Protein AF-A0A7Y1YSU7-F1 (afdb_monomer)

Structure (mmCIF, N/CA/C/O backbone):
data_AF-A0A7Y1YSU7-F1
#
_entry.id   AF-A0A7Y1YSU7-F1
#
loop_
_atom_site.group_PDB
_atom_site.id
_atom_site.type_symbol
_atom_site.label_atom_id
_atom_site.label_alt_id
_atom_site.label_comp_id
_atom_site.label_asym_id
_atom_site.label_entity_id
_atom_site.label_seq_id
_atom_site.pdbx_PDB_ins_code
_atom_site.Cartn_x
_atom_site.Cartn_y
_atom_site.Cartn_z
_atom_site.occupancy
_atom_site.B_iso_or_equiv
_atom_site.auth_seq_id
_atom_site.auth_comp_id
_atom_site.auth_asym_id
_atom_site.auth_atom_id
_atom_site.pdbx_PDB_model_num
ATOM 1 N N . ASP A 1 1 ? -4.233 -19.230 -35.898 1.00 65.38 1 ASP A N 1
ATOM 2 C CA . ASP A 1 1 ? -4.799 -18.037 -35.245 1.00 65.38 1 ASP A CA 1
ATOM 3 C C . ASP A 1 1 ? -4.935 -18.243 -33.751 1.00 65.38 1 ASP A C 1
ATOM 5 O O . ASP A 1 1 ? -5.594 -19.185 -33.327 1.00 65.38 1 ASP A O 1
ATOM 9 N N . TYR A 1 2 ? -4.262 -17.406 -32.962 1.00 84.81 2 TYR A N 1
ATOM 10 C CA . TYR A 1 2 ? -4.416 -17.378 -31.508 1.00 84.81 2 TYR A CA 1
ATOM 11 C C . TYR A 1 2 ? -5.457 -16.317 -31.145 1.00 84.81 2 TYR A C 1
ATOM 13 O O . TYR A 1 2 ? -5.236 -15.131 -31.381 1.00 84.81 2 TYR A O 1
ATOM 21 N N . ASP A 1 3 ? -6.584 -16.740 -30.573 1.00 93.81 3 ASP A N 1
ATOM 22 C CA . ASP A 1 3 ? -7.629 -15.838 -30.081 1.00 93.81 3 ASP A CA 1
ATOM 23 C C . ASP A 1 3 ? -7.413 -15.552 -28.588 1.00 93.81 3 ASP A C 1
ATOM 25 O O . ASP A 1 3 ? -7.844 -16.308 -27.712 1.00 93.81 3 ASP A O 1
ATOM 29 N N . MET A 1 4 ? -6.717 -14.450 -28.297 1.00 94.50 4 MET A N 1
ATOM 30 C CA . MET A 1 4 ? -6.489 -14.011 -26.918 1.00 94.50 4 MET A CA 1
ATOM 31 C C . MET A 1 4 ? -7.794 -13.661 -26.195 1.00 94.50 4 MET A C 1
ATOM 33 O O . MET A 1 4 ? -7.879 -13.870 -24.987 1.00 94.50 4 MET A O 1
ATOM 37 N N . ALA A 1 5 ? -8.822 -13.173 -26.897 1.00 96.25 5 ALA A N 1
ATOM 38 C CA . ALA A 1 5 ? -10.082 -12.793 -26.265 1.00 96.25 5 ALA A CA 1
ATOM 39 C C . ALA A 1 5 ? -10.792 -14.022 -25.688 1.00 96.25 5 ALA A C 1
ATOM 41 O O . ALA A 1 5 ? -11.236 -13.993 -24.539 1.00 96.25 5 ALA A O 1
ATOM 42 N N . ARG A 1 6 ? -10.817 -15.131 -26.437 1.00 96.25 6 ARG A N 1
ATOM 43 C CA . ARG A 1 6 ? -11.362 -16.408 -25.955 1.00 96.25 6 ARG A CA 1
ATOM 44 C C . ARG A 1 6 ? -10.619 -16.927 -24.719 1.00 96.25 6 ARG A C 1
ATOM 46 O O . ARG A 1 6 ? -11.268 -17.382 -23.779 1.00 96.25 6 ARG A O 1
ATOM 53 N N . VAL A 1 7 ? -9.285 -16.851 -24.699 1.00 95.56 7 VAL A N 1
ATOM 54 C CA . VAL A 1 7 ? -8.475 -17.300 -23.549 1.00 95.56 7 VAL A CA 1
ATOM 55 C C . VAL A 1 7 ? -8.738 -16.434 -22.316 1.00 95.56 7 VAL A C 1
ATOM 57 O O . VAL A 1 7 ? -9.008 -16.971 -21.244 1.00 95.56 7 VAL A O 1
ATOM 60 N N . MET A 1 8 ? -8.722 -15.106 -22.464 1.00 96.25 8 MET A N 1
ATOM 61 C CA . MET A 1 8 ? -9.000 -14.185 -21.357 1.00 96.25 8 MET A CA 1
ATOM 62 C C . MET A 1 8 ? -10.423 -14.364 -20.819 1.00 96.25 8 MET A C 1
ATOM 64 O O . MET A 1 8 ? -10.615 -14.375 -19.606 1.00 96.25 8 MET A O 1
ATOM 68 N N . HIS A 1 9 ? -11.409 -14.564 -21.702 1.00 96.69 9 HIS A N 1
ATOM 69 C CA . HIS A 1 9 ? -12.782 -14.856 -21.297 1.00 96.69 9 HIS A CA 1
ATOM 70 C C . HIS A 1 9 ? -12.849 -16.132 -20.456 1.00 96.69 9 HIS A C 1
ATOM 72 O O . HIS A 1 9 ? -13.378 -16.095 -19.352 1.00 96.69 9 HIS A O 1
ATOM 78 N N . TYR A 1 10 ? -12.241 -17.227 -20.925 1.00 96.25 10 TYR A N 1
ATOM 79 C CA . TYR A 1 10 ? -12.201 -18.483 -20.177 1.00 96.25 10 TYR A CA 1
ATOM 80 C C . TYR A 1 10 ? -11.580 -18.307 -18.785 1.00 96.25 10 TYR A C 1
ATOM 82 O O . TYR A 1 10 ? -12.193 -18.714 -17.799 1.00 96.25 10 TYR A O 1
ATOM 90 N N . ILE A 1 11 ? -10.414 -17.652 -18.693 1.00 95.44 11 ILE A N 1
ATOM 91 C CA . ILE A 1 11 ? -9.726 -17.397 -17.417 1.00 95.44 11 ILE A CA 1
ATOM 92 C C . ILE A 1 11 ? -10.636 -16.612 -16.465 1.00 95.44 11 ILE A C 1
ATOM 94 O O . ILE A 1 11 ? -10.832 -17.039 -15.333 1.00 95.44 11 ILE A O 1
ATOM 98 N N . PHE A 1 12 ? -11.239 -15.514 -16.924 1.00 95.69 12 PHE A N 1
ATOM 99 C CA . PHE A 1 12 ? -12.063 -14.651 -16.072 1.00 95.69 12 PHE A CA 1
ATOM 100 C C . PHE A 1 12 ? -13.458 -15.201 -15.761 1.00 95.69 12 PHE A C 1
ATOM 102 O O . PHE A 1 12 ? -14.098 -14.712 -14.842 1.00 95.69 12 PHE A O 1
ATOM 109 N N . THR A 1 13 ? -13.958 -16.194 -16.497 1.00 96.81 13 THR A N 1
ATOM 110 C CA . THR A 1 13 ? -15.230 -16.867 -16.162 1.00 96.81 13 THR A CA 1
ATOM 111 C C . THR A 1 13 ? -15.046 -18.137 -15.342 1.00 96.81 13 THR A C 1
ATOM 113 O O . THR A 1 13 ? -16.020 -18.707 -14.853 1.00 96.81 13 THR A O 1
ATOM 116 N N . SER A 1 14 ? -13.810 -18.613 -15.214 1.00 96.75 14 SER A N 1
ATOM 117 C CA . SER A 1 14 ? -13.526 -19.868 -14.542 1.00 96.75 14 SER A CA 1
ATOM 118 C C . SER A 1 14 ? -13.620 -19.722 -13.018 1.00 96.75 14 SER A C 1
ATOM 120 O O . SER A 1 14 ? -13.012 -18.801 -12.469 1.00 96.75 14 SER A O 1
ATOM 122 N N . PRO A 1 15 ? -14.284 -20.653 -12.303 1.00 95.56 15 PRO A N 1
ATOM 123 C CA . PRO A 1 15 ? -14.317 -20.649 -10.842 1.00 95.56 15 PRO A CA 1
ATOM 124 C C . PRO A 1 15 ? -12.923 -20.646 -10.206 1.00 95.56 15 PRO A C 1
ATOM 126 O O . PRO A 1 15 ? -12.706 -19.884 -9.270 1.00 95.56 15 PRO A O 1
ATOM 129 N N . PHE A 1 16 ? -11.961 -21.398 -10.773 1.00 94.06 16 PHE A N 1
ATOM 130 C CA . PHE A 1 16 ? -10.612 -21.512 -10.191 1.00 94.06 16 PHE A CA 1
ATOM 131 C C . PHE A 1 16 ? -9.914 -20.148 -10.060 1.00 94.06 16 PHE A C 1
ATOM 133 O O . PHE A 1 16 ? -9.127 -19.924 -9.141 1.00 94.06 16 PHE A O 1
ATOM 140 N N . PHE A 1 17 ? -10.194 -19.215 -10.980 1.00 92.88 17 PHE A N 1
ATOM 141 C CA . PHE A 1 17 ? -9.581 -17.886 -10.977 1.00 92.88 17 PHE A CA 1
ATOM 142 C C . PHE A 1 17 ? -9.961 -17.086 -9.722 1.00 92.88 17 PHE A C 1
ATOM 144 O O . PHE A 1 17 ? -9.189 -16.247 -9.264 1.00 92.88 17 PHE A O 1
ATOM 151 N N . TYR A 1 18 ? -11.126 -17.384 -9.142 1.00 91.94 18 TYR A N 1
ATOM 152 C CA . TYR A 1 18 ? -11.649 -16.746 -7.940 1.00 91.94 18 TYR A CA 1
ATOM 153 C C . TYR A 1 18 ? -11.511 -17.617 -6.686 1.00 91.94 18 TYR A C 1
ATOM 155 O O . TYR A 1 18 ? -12.073 -17.259 -5.651 1.00 91.94 18 TYR A O 1
ATOM 163 N N . ASP A 1 19 ? -10.759 -18.716 -6.725 1.00 93.25 19 ASP A N 1
ATOM 164 C CA . ASP A 1 19 ? -10.475 -19.483 -5.514 1.00 93.25 19 ASP A CA 1
ATOM 165 C C . ASP A 1 19 ? -9.696 -18.629 -4.505 1.00 93.25 19 ASP A C 1
ATOM 167 O O . ASP A 1 19 ? -8.856 -17.800 -4.865 1.00 93.25 19 ASP A O 1
ATOM 171 N N . GLN A 1 20 ? -9.965 -18.835 -3.214 1.00 89.25 20 GLN A N 1
ATOM 172 C CA . GLN A 1 20 ? -9.388 -18.023 -2.138 1.00 89.25 20 GLN A CA 1
ATOM 173 C C . GLN A 1 20 ? -7.848 -18.045 -2.132 1.00 89.25 20 GLN A C 1
ATOM 175 O O . GLN A 1 20 ? -7.229 -17.056 -1.755 1.00 89.25 20 GLN A O 1
ATOM 180 N N . GLU A 1 21 ? -7.228 -19.137 -2.583 1.00 90.06 21 GLU A N 1
ATOM 181 C CA . GLU A 1 21 ? -5.768 -19.281 -2.709 1.00 90.06 21 GLU A CA 1
ATOM 182 C C . GLU A 1 21 ? -5.138 -18.413 -3.817 1.00 90.06 21 GLU A C 1
ATOM 184 O O . GLU A 1 21 ? -3.944 -18.101 -3.762 1.00 90.06 21 GLU A O 1
ATOM 189 N N . ASN A 1 22 ? -5.941 -17.997 -4.801 1.00 90.25 22 ASN A N 1
ATOM 190 C CA . ASN A 1 22 ? -5.519 -17.187 -5.946 1.00 90.25 22 ASN A CA 1
ATOM 191 C C . ASN A 1 22 ? -5.811 -15.691 -5.750 1.00 90.25 22 ASN A C 1
ATOM 193 O O . ASN A 1 22 ? -5.294 -14.854 -6.492 1.00 90.25 22 ASN A O 1
ATOM 197 N N . GLN A 1 23 ? -6.606 -15.337 -4.738 1.00 88.62 23 GLN A N 1
ATOM 198 C CA . GLN A 1 23 ? -6.914 -13.954 -4.381 1.00 88.62 23 GLN A CA 1
ATOM 199 C C . GLN A 1 23 ? -5.942 -13.421 -3.325 1.00 88.62 23 GLN A C 1
ATOM 201 O O . GLN A 1 23 ? -5.528 -14.153 -2.430 1.00 88.62 23 GLN A O 1
ATOM 206 N N . ALA A 1 24 ? -5.613 -12.126 -3.393 1.00 89.19 24 ALA A N 1
ATOM 207 C CA . ALA A 1 24 ? -4.802 -11.438 -2.384 1.00 89.19 24 ALA A CA 1
ATOM 208 C C . ALA A 1 24 ? -3.451 -12.123 -2.070 1.00 89.19 24 ALA A C 1
ATOM 210 O O . ALA A 1 24 ? -2.933 -12.015 -0.960 1.00 89.19 24 ALA A O 1
ATOM 211 N N . ASN A 1 25 ? -2.881 -12.855 -3.031 1.00 90.69 25 ASN A N 1
ATOM 212 C CA . ASN A 1 25 ? -1.675 -13.666 -2.841 1.00 90.69 25 ASN A CA 1
ATOM 213 C C . ASN A 1 25 ? -0.419 -13.009 -3.449 1.00 90.69 25 ASN A C 1
ATOM 215 O O . ASN A 1 25 ? 0.675 -13.579 -3.444 1.00 90.69 25 ASN A O 1
ATOM 219 N N . LYS A 1 26 ? -0.536 -11.783 -3.975 1.00 93.25 26 LYS A N 1
ATOM 220 C CA . LYS A 1 26 ? 0.598 -11.039 -4.523 1.00 93.25 26 LYS A CA 1
ATOM 221 C C . LYS A 1 26 ? 1.124 -10.039 -3.498 1.00 93.25 26 LYS A C 1
ATOM 223 O O . LYS A 1 26 ? 0.394 -9.199 -2.990 1.00 93.25 26 LYS A O 1
ATOM 228 N N . ILE A 1 27 ? 2.433 -10.067 -3.250 1.00 95.31 27 ILE A N 1
ATOM 229 C CA . ILE A 1 27 ? 3.101 -9.007 -2.484 1.00 95.31 27 ILE A CA 1
ATOM 230 C C . ILE A 1 27 ? 3.223 -7.770 -3.379 1.00 95.31 27 ILE A C 1
ATOM 232 O O . ILE A 1 27 ? 3.831 -7.833 -4.453 1.00 95.31 27 ILE A O 1
ATOM 236 N N . LYS A 1 28 ? 2.678 -6.640 -2.920 1.00 95.94 28 LYS A N 1
ATOM 237 C CA . LYS A 1 28 ? 2.776 -5.337 -3.585 1.00 95.94 28 LYS A CA 1
ATOM 238 C C . LYS A 1 28 ? 4.230 -4.984 -3.870 1.00 95.94 28 LYS A C 1
ATOM 240 O O . LYS A 1 28 ? 5.082 -5.032 -2.972 1.00 95.94 28 LYS A O 1
ATOM 245 N N . ALA A 1 29 ? 4.502 -4.576 -5.106 1.00 95.81 29 ALA A N 1
ATOM 246 C CA . ALA A 1 29 ? 5.802 -4.019 -5.441 1.00 95.81 29 ALA A CA 1
ATOM 247 C C . ALA A 1 29 ? 6.040 -2.735 -4.618 1.00 95.81 29 ALA A C 1
ATOM 249 O O . ALA A 1 29 ? 5.071 -2.082 -4.215 1.00 95.81 29 ALA A O 1
ATOM 250 N N . PRO A 1 30 ? 7.298 -2.353 -4.340 1.00 95.44 30 PRO A N 1
ATOM 251 C CA . PRO A 1 30 ? 7.617 -1.088 -3.680 1.00 95.44 30 PRO A CA 1
ATOM 252 C C . PRO A 1 30 ? 6.824 0.122 -4.189 1.00 95.44 30 PRO A C 1
ATOM 254 O O . PRO A 1 30 ? 6.276 0.874 -3.385 1.00 95.44 30 PRO A O 1
ATOM 257 N N . ILE A 1 31 ? 6.697 0.272 -5.512 1.00 95.38 31 ILE A N 1
ATOM 258 C CA . ILE A 1 31 ? 5.953 1.384 -6.116 1.00 95.38 31 ILE A CA 1
ATOM 259 C C . ILE A 1 31 ? 4.458 1.303 -5.803 1.00 95.38 31 ILE A C 1
ATOM 261 O O . ILE A 1 31 ? 3.863 2.317 -5.442 1.00 95.38 31 ILE A O 1
ATOM 265 N N . ASP A 1 32 ? 3.855 0.114 -5.870 1.00 95.94 32 ASP A N 1
ATOM 266 C CA . ASP A 1 32 ? 2.435 -0.079 -5.552 1.00 95.94 32 ASP A CA 1
ATOM 267 C C . ASP A 1 32 ? 2.144 0.320 -4.100 1.00 95.94 32 ASP A C 1
ATOM 269 O O . ASP A 1 32 ? 1.193 1.055 -3.831 1.00 95.94 32 ASP A O 1
ATOM 273 N N . LEU A 1 33 ? 3.000 -0.117 -3.168 1.00 95.56 33 LEU A N 1
ATOM 274 C CA . LEU A 1 33 ? 2.886 0.209 -1.747 1.00 95.56 33 LEU A CA 1
ATOM 275 C C . LEU A 1 33 ? 3.021 1.721 -1.507 1.00 95.56 33 LEU A C 1
ATOM 277 O O . LEU A 1 33 ? 2.217 2.309 -0.779 1.00 95.56 33 LEU A O 1
ATOM 281 N N . MET A 1 34 ? 4.001 2.364 -2.150 1.00 94.12 34 MET A N 1
ATOM 282 C CA . MET A 1 34 ? 4.206 3.811 -2.061 1.00 94.12 34 MET A CA 1
ATOM 283 C C . MET A 1 34 ? 3.011 4.594 -2.607 1.00 94.12 34 MET A C 1
ATOM 285 O O . MET A 1 34 ? 2.514 5.498 -1.938 1.00 94.12 34 MET A O 1
ATOM 289 N N . VAL A 1 35 ? 2.534 4.255 -3.808 1.00 94.62 35 VAL A N 1
ATOM 290 C CA . VAL A 1 35 ? 1.422 4.957 -4.462 1.00 94.62 35 VAL A CA 1
ATOM 291 C C . VAL A 1 35 ? 0.124 4.757 -3.686 1.00 94.62 35 VAL A C 1
ATOM 293 O O . VAL A 1 35 ? -0.609 5.725 -3.481 1.00 94.62 35 VAL A O 1
ATOM 296 N N . GLN A 1 36 ? -0.156 3.538 -3.217 1.00 94.62 36 GLN A N 1
ATOM 297 C CA . GLN A 1 36 ? -1.329 3.261 -2.387 1.00 94.62 36 GLN A CA 1
ATOM 298 C C . GLN A 1 36 ? -1.299 4.095 -1.102 1.00 94.62 36 GLN A C 1
ATOM 300 O O . GLN A 1 36 ? -2.282 4.764 -0.788 1.00 94.62 36 GLN A O 1
ATOM 305 N N . THR A 1 37 ? -0.162 4.107 -0.402 1.00 94.00 37 THR A N 1
ATOM 306 C CA . THR A 1 37 ? 0.023 4.884 0.833 1.00 94.00 37 THR A CA 1
ATOM 307 C C . THR A 1 37 ? -0.149 6.381 0.570 1.00 94.00 37 THR A C 1
ATOM 309 O O . THR A 1 37 ? -0.914 7.053 1.260 1.00 94.00 37 THR A O 1
ATOM 312 N N . ALA A 1 38 ? 0.491 6.906 -0.479 1.00 92.56 38 ALA A N 1
ATOM 313 C CA . ALA A 1 38 ? 0.395 8.315 -0.834 1.00 92.56 38 ALA A CA 1
ATOM 314 C C . ALA A 1 38 ? -1.041 8.731 -1.177 1.00 92.56 38 ALA A C 1
ATOM 316 O O . ALA A 1 38 ? -1.502 9.778 -0.727 1.00 92.56 38 ALA A O 1
ATOM 317 N N . ARG A 1 39 ? -1.777 7.901 -1.926 1.00 93.00 39 ARG A N 1
ATOM 318 C CA . ARG A 1 39 ? -3.188 8.156 -2.251 1.00 93.00 39 ARG A CA 1
ATOM 319 C C . ARG A 1 39 ? -4.075 8.110 -1.012 1.00 93.00 39 ARG A C 1
ATOM 321 O O . ARG A 1 39 ? -4.897 9.006 -0.841 1.00 93.00 39 ARG A O 1
ATOM 328 N N . LEU A 1 40 ? -3.882 7.116 -0.144 1.00 92.69 40 LEU A N 1
ATOM 329 C CA . LEU A 1 40 ? -4.681 6.931 1.069 1.00 92.69 40 LEU A CA 1
ATOM 330 C C . LEU A 1 40 ? -4.614 8.153 1.996 1.00 92.69 40 LEU A C 1
ATOM 332 O O . LEU A 1 40 ? -5.623 8.552 2.569 1.00 92.69 40 LEU A O 1
ATOM 336 N N . PHE A 1 41 ? -3.437 8.767 2.113 1.00 91.94 41 PHE A N 1
ATOM 337 C CA . PHE A 1 41 ? -3.198 9.905 3.004 1.00 91.94 41 PHE A CA 1
ATOM 338 C C . PHE A 1 41 ? -3.132 11.260 2.283 1.00 91.94 41 PHE A C 1
ATOM 340 O O . PHE A 1 41 ? -2.702 12.253 2.879 1.00 91.94 41 PHE A O 1
ATOM 347 N N . GLY A 1 42 ? -3.519 11.312 1.003 1.00 92.25 42 GLY A N 1
ATOM 348 C CA . GLY A 1 42 ? -3.519 12.540 0.205 1.00 92.25 42 GLY A CA 1
ATOM 349 C C . GLY A 1 42 ? -2.152 13.230 0.159 1.00 92.25 42 GLY A C 1
ATOM 350 O O . GLY A 1 42 ? -2.076 14.454 0.277 1.00 92.25 4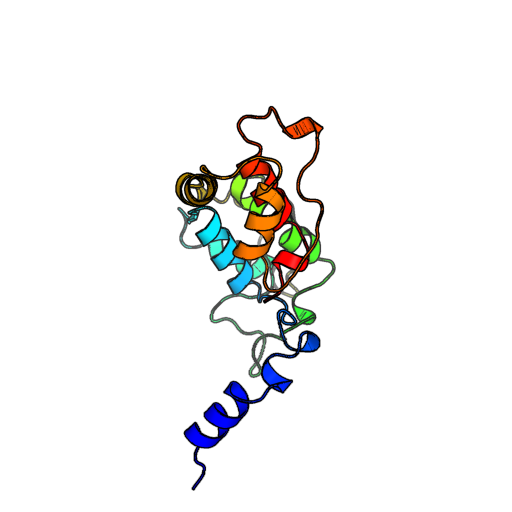2 GLY A O 1
ATOM 351 N N . MET A 1 43 ? -1.075 12.449 0.067 1.00 91.06 43 MET A N 1
ATOM 352 C CA . MET A 1 43 ? 0.295 12.943 0.136 1.00 91.06 43 MET A CA 1
ATOM 353 C C . MET A 1 43 ? 0.710 13.643 -1.160 1.00 91.06 43 MET A C 1
ATOM 355 O O . MET A 1 43 ? 0.506 13.129 -2.260 1.00 91.06 43 MET A O 1
ATOM 359 N N . LYS A 1 44 ? 1.360 14.798 -1.019 1.00 90.12 44 LYS A N 1
ATOM 360 C CA . LYS A 1 44 ? 2.052 15.517 -2.090 1.00 90.12 44 LYS A CA 1
ATOM 361 C C . LYS A 1 44 ? 3.484 15.799 -1.656 1.00 90.12 44 LYS A C 1
ATOM 363 O O . LYS A 1 44 ? 3.723 16.435 -0.628 1.00 90.12 44 LYS A O 1
ATOM 368 N N . PHE A 1 45 ? 4.434 15.306 -2.439 1.00 86.50 45 PHE A N 1
ATOM 369 C CA . PHE A 1 45 ? 5.853 15.565 -2.228 1.00 86.50 45 PHE A CA 1
ATOM 370 C C . PHE A 1 45 ? 6.186 16.971 -2.726 1.00 86.50 45 PHE A C 1
ATOM 372 O O . PHE A 1 45 ? 5.775 17.345 -3.823 1.00 86.50 45 PHE A O 1
ATOM 379 N N . HIS A 1 46 ? 6.901 17.753 -1.917 1.00 84.75 46 HIS A N 1
ATOM 380 C CA . HIS A 1 46 ? 7.347 19.088 -2.334 1.00 84.75 46 HIS A CA 1
ATOM 381 C C . HIS A 1 46 ? 8.554 19.010 -3.271 1.00 84.75 46 HIS A C 1
ATOM 383 O O . HIS A 1 46 ? 8.667 19.804 -4.199 1.00 84.75 46 HIS A O 1
ATOM 389 N N . ASP A 1 47 ? 9.453 18.061 -3.010 1.00 83.44 47 ASP A N 1
ATOM 390 C CA . ASP A 1 47 ? 10.608 17.782 -3.854 1.00 83.44 47 ASP A CA 1
ATOM 391 C C . ASP A 1 47 ? 10.262 16.664 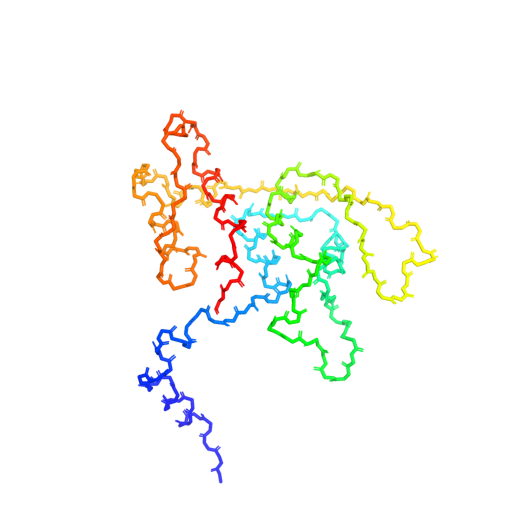-4.843 1.00 83.44 47 ASP A C 1
ATOM 393 O O . ASP A 1 47 ? 9.748 15.611 -4.457 1.00 83.44 47 ASP A O 1
ATOM 397 N N . VAL A 1 48 ? 10.569 16.889 -6.118 1.00 81.81 48 VAL A N 1
ATOM 398 C CA . VAL A 1 48 ? 10.376 15.918 -7.201 1.00 81.81 48 VAL A CA 1
ATOM 399 C C . VAL A 1 48 ? 11.273 14.690 -7.011 1.00 81.81 48 VAL A C 1
ATOM 401 O O . VAL A 1 48 ? 10.902 13.595 -7.427 1.00 81.81 48 VAL A O 1
ATOM 404 N N . TRP A 1 49 ? 12.416 14.839 -6.335 1.00 82.06 49 TRP A N 1
ATOM 405 C CA . TRP A 1 49 ? 13.367 13.752 -6.086 1.00 82.06 49 TRP A CA 1
ATOM 406 C C . TRP A 1 49 ? 13.103 12.974 -4.796 1.00 82.06 49 TRP A C 1
ATOM 408 O O . TRP A 1 49 ? 13.610 11.862 -4.638 1.00 82.06 49 TRP A O 1
ATOM 418 N N . ALA A 1 50 ? 12.274 13.499 -3.893 1.00 80.94 50 ALA A N 1
ATOM 419 C CA . ALA A 1 50 ? 11.947 12.827 -2.636 1.00 80.94 50 ALA A CA 1
ATOM 420 C C . ALA A 1 50 ? 11.392 11.396 -2.815 1.00 80.94 50 ALA A C 1
ATOM 422 O O . ALA A 1 50 ? 11.831 10.496 -2.092 1.00 80.94 50 ALA A O 1
ATOM 423 N N . PRO A 1 51 ? 10.484 11.119 -3.773 1.00 86.19 51 PRO A N 1
ATOM 424 C CA . PRO A 1 51 ? 10.034 9.754 -4.035 1.00 86.19 51 PRO A CA 1
ATOM 425 C C . PRO A 1 51 ? 11.169 8.812 -4.457 1.00 86.19 51 PRO A C 1
ATOM 427 O O . PRO A 1 51 ? 11.131 7.636 -4.108 1.00 86.19 51 PRO A O 1
ATOM 430 N N . THR A 1 52 ? 12.190 9.303 -5.166 1.00 87.50 52 THR A N 1
ATOM 431 C CA . THR A 1 52 ? 13.331 8.490 -5.627 1.00 87.50 52 THR A CA 1
ATOM 432 C C . THR A 1 52 ? 14.153 7.946 -4.459 1.00 87.50 52 THR A C 1
ATOM 434 O O . THR A 1 52 ? 14.677 6.835 -4.527 1.00 87.50 52 THR A O 1
ATOM 437 N N . PHE A 1 53 ? 14.229 8.680 -3.348 1.00 83.81 53 PHE A N 1
ATOM 438 C CA . PHE A 1 53 ? 14.880 8.186 -2.137 1.00 83.81 53 PHE A CA 1
ATOM 439 C C . PHE A 1 53 ? 14.146 6.968 -1.553 1.00 83.81 53 PHE A C 1
ATOM 441 O O . PHE A 1 53 ? 14.765 5.939 -1.284 1.00 83.81 53 PHE A O 1
ATOM 448 N N . LEU A 1 54 ? 12.817 7.049 -1.429 1.00 85.75 54 LEU A N 1
ATOM 449 C CA . LEU A 1 54 ? 11.988 5.935 -0.949 1.00 85.75 54 LEU A CA 1
ATOM 450 C C . LEU A 1 54 ? 12.060 4.729 -1.892 1.00 85.75 54 LEU A C 1
ATOM 452 O O . LEU A 1 54 ? 12.149 3.594 -1.435 1.00 85.75 54 LEU A O 1
ATOM 456 N N . GLN A 1 55 ? 12.085 4.979 -3.201 1.00 90.69 55 GLN A N 1
ATOM 457 C CA . GLN A 1 55 ? 12.273 3.955 -4.229 1.00 90.69 55 GLN A CA 1
ATOM 458 C C . GLN A 1 55 ? 13.581 3.180 -4.049 1.00 90.69 55 GLN A C 1
ATOM 460 O O . GLN A 1 55 ? 13.577 1.948 -4.051 1.00 90.69 55 GLN A O 1
ATOM 465 N N . ARG A 1 56 ? 14.696 3.891 -3.835 1.00 88.25 56 ARG A N 1
ATOM 466 C CA . ARG A 1 56 ? 16.001 3.276 -3.548 1.00 88.25 56 ARG A CA 1
ATOM 467 C C . ARG A 1 56 ? 15.969 2.476 -2.252 1.00 88.25 56 ARG A C 1
ATOM 469 O O . ARG A 1 56 ? 16.414 1.334 -2.237 1.00 88.25 56 ARG A O 1
ATOM 476 N N . ALA A 1 57 ? 15.399 3.048 -1.193 1.00 85.75 57 ALA A N 1
ATOM 477 C CA . ALA A 1 57 ? 15.313 2.391 0.107 1.00 85.75 57 ALA A CA 1
ATOM 478 C C . ALA A 1 57 ? 14.444 1.123 0.092 1.00 85.75 57 ALA A C 1
ATOM 480 O O . ALA A 1 57 ? 14.721 0.181 0.828 1.00 85.75 57 ALA A O 1
ATOM 481 N N . LEU A 1 58 ? 13.415 1.080 -0.756 1.00 89.44 58 LEU A N 1
ATOM 482 C CA . LEU A 1 58 ? 12.535 -0.078 -0.920 1.00 89.44 58 LEU A CA 1
ATOM 483 C C . LEU A 1 58 ? 13.001 -1.061 -2.012 1.00 89.44 58 LEU A C 1
ATOM 485 O O . LEU A 1 58 ? 12.402 -2.127 -2.147 1.00 89.44 58 LEU A O 1
ATOM 489 N N . GLY A 1 59 ? 14.049 -0.731 -2.774 1.00 88.69 59 GLY A N 1
ATOM 490 C CA . GLY A 1 59 ? 14.672 -1.629 -3.754 1.00 88.69 59 GLY A CA 1
ATOM 491 C C . GLY A 1 59 ? 14.053 -1.630 -5.158 1.00 88.69 59 GLY A C 1
ATOM 492 O O . GLY A 1 59 ? 14.281 -2.573 -5.913 1.00 88.69 59 GLY A O 1
ATOM 493 N N . GLN A 1 60 ? 13.284 -0.604 -5.532 1.00 93.06 60 GLN A N 1
ATOM 494 C CA . GLN A 1 60 ? 12.744 -0.464 -6.890 1.00 93.06 60 GLN A CA 1
ATOM 495 C C . GLN A 1 60 ? 12.762 1.000 -7.334 1.00 93.06 60 GLN A C 1
ATOM 497 O O . GLN A 1 60 ? 11.879 1.779 -6.974 1.00 93.06 60 GLN A O 1
ATOM 502 N N . VAL A 1 61 ? 13.754 1.354 -8.147 1.00 93.38 61 VAL A N 1
ATOM 503 C CA . VAL A 1 61 ? 13.887 2.678 -8.765 1.00 93.38 61 VAL A CA 1
ATOM 504 C C . VAL A 1 61 ? 13.247 2.656 -10.144 1.00 93.38 61 VAL A C 1
ATOM 506 O O . VAL A 1 61 ? 13.620 1.859 -10.990 1.00 93.38 61 VAL A O 1
ATOM 509 N N . MET A 1 62 ? 12.264 3.514 -10.392 1.00 92.50 62 MET A N 1
ATOM 510 C CA . MET A 1 62 ? 11.588 3.567 -11.689 1.00 92.50 62 MET A CA 1
ATOM 511 C C . MET A 1 62 ? 12.581 3.883 -12.815 1.00 92.50 62 MET A C 1
ATOM 513 O O . MET A 1 62 ? 13.424 4.763 -12.668 1.00 92.50 62 MET A O 1
ATOM 517 N N . PHE A 1 63 ? 12.429 3.192 -13.950 1.00 92.81 63 PHE A N 1
ATOM 518 C CA . PHE A 1 63 ? 13.285 3.310 -15.143 1.00 92.81 63 PHE A CA 1
ATOM 519 C C . PHE A 1 63 ? 14.754 2.886 -14.960 1.00 92.81 63 PHE A C 1
ATOM 521 O O . PHE A 1 63 ? 15.555 3.123 -15.858 1.00 92.81 63 PHE A O 1
ATOM 528 N N . ASP A 1 64 ? 15.088 2.214 -13.855 1.00 92.56 64 ASP A N 1
ATOM 529 C CA . ASP A 1 64 ? 16.450 1.751 -13.552 1.00 92.56 64 ASP A CA 1
ATOM 530 C C . ASP A 1 64 ? 16.456 0.278 -13.080 1.00 92.56 64 ASP A C 1
ATOM 532 O O . ASP A 1 64 ? 16.629 -0.018 -11.891 1.00 92.56 64 ASP A O 1
ATOM 536 N N . PRO A 1 65 ? 16.114 -0.680 -13.968 1.00 93.81 65 PRO A N 1
ATOM 537 C CA . PRO A 1 65 ? 16.053 -2.095 -13.612 1.00 93.81 65 PRO A CA 1
ATOM 538 C C . PRO A 1 65 ? 17.449 -2.692 -13.381 1.00 93.81 65 PRO A C 1
ATOM 540 O O . PRO A 1 65 ? 18.391 -2.344 -14.088 1.00 93.81 65 PRO A O 1
ATOM 543 N N . PRO A 1 66 ? 17.590 -3.674 -12.469 1.00 89.38 66 PRO A N 1
ATOM 544 C CA . PRO A 1 66 ? 18.895 -4.245 -12.132 1.00 89.38 66 PRO A CA 1
ATOM 545 C C . PRO A 1 66 ? 19.505 -5.090 -13.261 1.00 89.38 66 PRO A C 1
ATOM 547 O O . PRO A 1 66 ? 20.708 -5.332 -13.265 1.00 89.38 66 PRO A O 1
ATOM 550 N N . ASN A 1 67 ? 18.687 -5.598 -14.188 1.00 92.00 67 ASN A N 1
ATOM 551 C CA . ASN A 1 67 ? 19.119 -6.343 -15.370 1.00 92.00 67 ASN A CA 1
ATOM 552 C C . ASN A 1 67 ? 17.994 -6.392 -16.425 1.00 92.00 67 ASN A C 1
ATOM 554 O O . ASN A 1 67 ? 16.900 -5.866 -16.216 1.00 92.00 67 ASN A O 1
ATOM 558 N N . VAL A 1 68 ? 18.248 -7.070 -17.550 1.00 94.19 68 VAL A N 1
ATOM 559 C CA . VAL A 1 68 ? 17.305 -7.222 -18.676 1.00 94.19 68 VAL A CA 1
ATOM 560 C C . VAL A 1 68 ? 15.993 -7.938 -18.326 1.00 94.19 68 VAL A C 1
ATOM 562 O O . VAL A 1 68 ? 15.002 -7.744 -19.022 1.00 94.19 68 VAL A O 1
ATOM 565 N N . ALA A 1 69 ? 15.958 -8.741 -17.257 1.00 92.44 69 ALA A N 1
ATOM 566 C CA . ALA A 1 69 ? 14.738 -9.381 -16.760 1.00 92.44 69 ALA A CA 1
ATOM 567 C C . ALA A 1 69 ? 13.903 -8.453 -15.854 1.00 92.44 69 ALA A C 1
ATOM 569 O O . ALA A 1 69 ? 12.796 -8.816 -15.457 1.00 92.44 69 ALA A O 1
ATOM 570 N N . GLY A 1 70 ? 14.404 -7.256 -15.532 1.00 93.06 70 GLY A N 1
ATOM 571 C CA . GLY A 1 70 ? 13.742 -6.315 -14.634 1.00 93.06 70 GLY A CA 1
ATOM 572 C C . GLY A 1 70 ? 13.979 -6.639 -13.159 1.00 93.06 70 GLY A C 1
ATOM 573 O O . GLY A 1 70 ? 15.011 -7.194 -12.781 1.00 93.06 70 GLY A O 1
ATOM 574 N N . TRP A 1 71 ? 13.030 -6.260 -12.300 1.00 93.88 71 TRP A N 1
ATOM 575 C CA . TRP A 1 71 ? 13.116 -6.529 -10.864 1.00 93.88 71 TRP A CA 1
ATOM 576 C C . TRP A 1 71 ? 12.537 -7.900 -10.501 1.00 93.88 71 TRP A C 1
ATOM 578 O O . TRP A 1 71 ? 11.449 -8.246 -10.975 1.00 93.88 71 TRP A O 1
ATOM 588 N N . PRO A 1 72 ? 13.192 -8.658 -9.604 1.00 91.50 72 PRO A N 1
ATOM 589 C CA . PRO A 1 72 ? 12.616 -9.887 -9.081 1.00 91.50 72 PRO A CA 1
ATOM 590 C C . PRO A 1 72 ? 11.356 -9.564 -8.264 1.00 91.50 72 PRO A C 1
ATOM 592 O O . PRO A 1 72 ? 11.387 -8.767 -7.330 1.00 91.50 72 PRO A O 1
ATOM 595 N N . GLY A 1 73 ? 10.230 -10.175 -8.635 1.00 91.44 73 GLY A N 1
ATOM 596 C CA . GLY A 1 73 ? 8.939 -9.948 -7.987 1.00 91.44 73 GLY A CA 1
ATOM 597 C C . GLY A 1 73 ? 8.689 -10.808 -6.741 1.00 91.44 73 GLY A C 1
ATOM 598 O O . GLY A 1 73 ? 9.514 -11.616 -6.311 1.00 91.44 73 GLY A O 1
ATOM 599 N N . GLY A 1 74 ? 7.485 -10.677 -6.179 1.00 91.56 74 GLY A N 1
ATOM 600 C CA . GLY A 1 74 ? 6.993 -11.539 -5.101 1.00 91.56 74 GLY A CA 1
ATOM 601 C C . GLY A 1 74 ? 7.768 -11.367 -3.795 1.00 91.56 74 GLY A C 1
ATOM 602 O O . GLY A 1 74 ? 7.929 -10.254 -3.298 1.00 91.56 74 GLY A O 1
ATOM 603 N N . ARG A 1 75 ? 8.243 -12.478 -3.217 1.00 92.38 75 ARG A N 1
ATOM 604 C CA . ARG A 1 75 ? 8.959 -12.472 -1.927 1.00 92.38 75 ARG A CA 1
ATOM 605 C C . ARG A 1 75 ? 10.305 -11.750 -1.980 1.00 92.38 75 ARG A C 1
ATOM 607 O O . ARG A 1 75 ? 10.785 -11.339 -0.934 1.00 92.38 75 ARG A O 1
ATOM 614 N N . ALA A 1 76 ? 10.878 -11.541 -3.167 1.00 91.25 76 ALA A N 1
ATOM 615 C CA . ALA A 1 76 ? 12.116 -10.778 -3.323 1.00 91.25 76 ALA A CA 1
ATOM 616 C C . ALA A 1 76 ? 11.978 -9.308 -2.880 1.00 91.25 76 ALA A C 1
ATOM 618 O O . ALA A 1 76 ? 12.975 -8.676 -2.537 1.00 91.25 76 ALA A O 1
ATOM 619 N N . TRP A 1 77 ? 10.747 -8.785 -2.809 1.00 92.50 77 TRP A N 1
ATOM 620 C CA . TRP A 1 77 ? 10.457 -7.462 -2.251 1.00 92.50 77 TRP A CA 1
ATOM 621 C C . TRP A 1 77 ? 10.603 -7.364 -0.730 1.00 92.50 77 TRP A C 1
ATOM 623 O O . TRP A 1 77 ? 10.565 -6.255 -0.197 1.00 92.50 77 TRP A O 1
ATOM 633 N N . ILE A 1 78 ? 10.715 -8.497 -0.029 1.00 90.25 78 ILE A N 1
ATOM 634 C CA . ILE A 1 78 ? 10.813 -8.564 1.427 1.00 90.25 78 ILE A CA 1
ATOM 635 C C . ILE A 1 78 ? 12.184 -9.125 1.797 1.00 90.25 78 ILE A C 1
ATOM 637 O O . ILE A 1 78 ? 12.497 -10.283 1.533 1.00 90.25 78 ILE A O 1
ATOM 641 N N . ASN A 1 79 ? 12.993 -8.305 2.458 1.00 85.88 79 ASN A N 1
ATOM 642 C CA . ASN A 1 79 ? 14.277 -8.706 3.026 1.00 85.88 79 ASN A CA 1
ATOM 643 C C . ASN A 1 79 ? 14.520 -7.986 4.365 1.00 85.88 79 ASN A C 1
ATOM 645 O O . ASN A 1 79 ? 13.752 -7.105 4.757 1.00 85.88 79 ASN A O 1
ATOM 649 N N . ASN A 1 80 ? 15.601 -8.343 5.060 1.00 80.31 80 ASN A N 1
ATOM 650 C CA . ASN A 1 80 ? 15.902 -7.798 6.388 1.00 80.31 80 ASN A CA 1
ATOM 651 C C . ASN A 1 80 ? 16.070 -6.268 6.402 1.00 80.31 80 ASN A C 1
ATOM 653 O O . ASN A 1 80 ? 15.757 -5.646 7.413 1.00 80.31 80 ASN A O 1
ATOM 657 N N . SER A 1 81 ? 16.531 -5.656 5.304 1.00 77.81 81 SER A N 1
ATOM 658 C CA . SER A 1 81 ? 16.740 -4.203 5.217 1.00 77.81 81 SER A CA 1
ATOM 659 C C . SER A 1 81 ? 15.481 -3.423 4.819 1.00 77.81 81 SER A C 1
ATOM 661 O O . SER A 1 81 ? 15.354 -2.256 5.174 1.00 77.81 81 SER A O 1
ATOM 663 N N . THR A 1 82 ? 14.526 -4.048 4.127 1.00 86.69 82 THR A N 1
ATOM 664 C CA . THR A 1 82 ? 13.302 -3.389 3.629 1.00 86.69 82 THR A CA 1
ATOM 665 C C . THR A 1 82 ? 12.075 -3.657 4.495 1.00 86.69 82 THR A C 1
ATOM 667 O O . THR A 1 82 ? 11.162 -2.835 4.513 1.00 86.69 82 THR A O 1
ATOM 670 N N . LEU A 1 83 ? 12.024 -4.771 5.234 1.00 89.56 83 LEU A N 1
ATOM 671 C CA . LEU A 1 83 ? 10.826 -5.199 5.965 1.00 89.56 83 LEU A CA 1
ATOM 672 C C . LEU A 1 83 ? 10.318 -4.136 6.950 1.00 89.56 83 LEU A C 1
ATOM 674 O O . LEU A 1 83 ? 9.137 -3.795 6.928 1.00 89.56 83 LEU A O 1
ATOM 678 N N . MET A 1 84 ? 11.207 -3.584 7.780 1.00 87.56 84 MET A N 1
ATOM 679 C CA . MET A 1 84 ? 10.835 -2.566 8.772 1.00 87.56 84 MET A CA 1
ATOM 680 C C . MET A 1 84 ? 10.330 -1.284 8.115 1.00 87.56 84 MET A C 1
ATOM 682 O O . MET A 1 84 ? 9.357 -0.691 8.577 1.00 87.56 84 MET A O 1
ATOM 686 N N . LEU A 1 85 ? 10.955 -0.881 7.009 1.00 87.31 85 LEU A N 1
ATOM 687 C CA . LEU A 1 85 ? 10.510 0.273 6.242 1.00 87.31 85 LEU A CA 1
ATOM 688 C C . LEU A 1 85 ? 9.129 0.039 5.631 1.00 87.31 85 LEU A C 1
ATOM 690 O O . LEU A 1 85 ? 8.280 0.918 5.696 1.00 87.31 85 LEU A O 1
ATOM 694 N N . ARG A 1 86 ? 8.885 -1.145 5.066 1.00 92.75 86 ARG A N 1
ATOM 695 C CA . ARG A 1 86 ? 7.599 -1.490 4.447 1.00 92.75 86 ARG A CA 1
ATOM 696 C C . ARG A 1 86 ? 6.458 -1.494 5.462 1.00 92.75 86 ARG A C 1
ATOM 698 O O . ARG A 1 86 ? 5.400 -0.954 5.163 1.00 92.75 86 ARG A O 1
ATOM 705 N N . LEU A 1 87 ? 6.683 -2.058 6.652 1.00 91.81 87 LEU A N 1
ATOM 706 C CA . LEU A 1 87 ? 5.687 -2.079 7.730 1.00 91.81 87 LEU A CA 1
ATOM 707 C C . LEU A 1 87 ? 5.415 -0.680 8.290 1.00 91.81 87 LEU A C 1
ATOM 709 O O . LEU A 1 87 ? 4.282 -0.354 8.604 1.00 91.81 87 LEU A O 1
ATOM 713 N N . ASN A 1 88 ? 6.424 0.182 8.377 1.00 89.06 88 ASN A N 1
ATOM 714 C CA . ASN A 1 88 ? 6.260 1.495 9.002 1.00 89.06 88 ASN A CA 1
ATOM 715 C C . ASN A 1 88 ? 6.155 2.642 7.984 1.00 89.06 88 ASN A C 1
ATOM 717 O O . ASN A 1 88 ? 6.196 3.807 8.370 1.00 89.06 88 ASN A O 1
ATOM 721 N N . LEU A 1 89 ? 6.003 2.350 6.684 1.00 90.38 89 LEU A N 1
ATOM 722 C CA . LEU A 1 89 ? 6.067 3.354 5.614 1.00 90.38 89 LEU A CA 1
ATOM 723 C C . LEU A 1 89 ? 5.070 4.495 5.838 1.00 90.38 89 LEU A C 1
ATOM 725 O O . LEU A 1 89 ? 5.437 5.664 5.778 1.00 90.38 89 LEU A O 1
ATOM 729 N N . ALA A 1 90 ? 3.811 4.158 6.116 1.00 90.12 90 ALA A N 1
ATOM 730 C CA . ALA A 1 90 ? 2.765 5.142 6.370 1.00 90.12 90 ALA A CA 1
ATOM 731 C C . ALA A 1 90 ? 3.079 6.024 7.585 1.00 90.12 90 ALA A C 1
ATOM 733 O O . ALA A 1 90 ? 2.920 7.241 7.521 1.00 90.12 90 ALA A O 1
ATOM 734 N N . GLU A 1 91 ? 3.551 5.417 8.673 1.00 86.88 91 GLU A N 1
ATOM 735 C CA . GLU A 1 91 ? 3.916 6.130 9.895 1.00 86.88 91 GLU A CA 1
ATOM 736 C C . GLU A 1 91 ? 5.084 7.087 9.645 1.00 86.88 91 GLU A C 1
ATOM 738 O O . GLU A 1 91 ? 4.974 8.269 9.968 1.00 86.88 91 GLU A O 1
ATOM 743 N N . TYR A 1 92 ? 6.135 6.633 8.954 1.00 83.38 92 TYR A N 1
ATOM 744 C CA . TYR A 1 92 ? 7.274 7.473 8.579 1.00 83.38 92 TYR A CA 1
ATOM 745 C C . TYR A 1 92 ? 6.861 8.684 7.738 1.00 83.38 92 TYR A C 1
ATOM 747 O O . TYR A 1 92 ? 7.280 9.809 8.015 1.00 83.38 92 TYR A O 1
ATOM 755 N N . LEU A 1 93 ? 6.017 8.473 6.725 1.00 84.94 93 LEU A N 1
ATOM 756 C CA . LEU A 1 93 ? 5.572 9.545 5.834 1.00 84.94 93 LEU A CA 1
ATOM 757 C C . LEU A 1 93 ? 4.594 10.514 6.512 1.00 84.94 93 LEU A C 1
ATOM 759 O O . LEU A 1 93 ? 4.497 11.671 6.106 1.00 84.94 93 LEU A O 1
ATOM 763 N N . ILE A 1 94 ? 3.852 10.065 7.528 1.00 83.88 94 ILE A N 1
ATOM 764 C CA . ILE A 1 94 ? 2.945 10.933 8.282 1.00 83.88 94 ILE A CA 1
ATOM 765 C C . ILE A 1 94 ? 3.704 11.720 9.339 1.00 83.88 94 ILE A C 1
ATOM 767 O O . ILE A 1 94 ? 3.472 12.922 9.456 1.00 83.88 94 ILE A O 1
ATOM 771 N N . ASP A 1 95 ? 4.577 11.094 10.117 1.00 76.94 95 ASP A N 1
ATOM 772 C CA . ASP A 1 95 ? 5.220 11.757 11.254 1.00 76.94 95 ASP A CA 1
ATOM 773 C C . ASP A 1 95 ? 6.406 12.652 10.839 1.00 76.94 95 ASP A C 1
ATOM 775 O O . ASP A 1 95 ? 6.991 13.340 11.670 1.00 76.94 95 ASP A O 1
ATOM 779 N N . ASN A 1 96 ? 6.744 12.697 9.537 1.00 63.81 96 ASN A N 1
ATOM 780 C CA . ASN A 1 96 ? 7.924 13.391 8.996 1.00 63.81 96 ASN A CA 1
ATOM 781 C C . ASN A 1 96 ? 9.208 13.039 9.774 1.00 63.81 96 ASN A C 1
ATOM 783 O O . ASN A 1 96 ? 10.112 13.870 9.910 1.00 63.81 96 ASN A O 1
ATOM 787 N N . GLN A 1 97 ? 9.280 11.824 10.325 1.00 56.16 97 GLN A N 1
ATOM 788 C CA . GLN A 1 97 ? 10.439 11.398 11.094 1.00 56.16 97 GLN A CA 1
ATOM 789 C C . GLN A 1 97 ? 11.667 11.289 10.194 1.00 56.16 97 GLN A C 1
ATOM 791 O O . GLN A 1 97 ? 11.585 10.936 9.015 1.00 56.16 97 GLN A O 1
ATOM 796 N N . ARG A 1 98 ? 12.828 11.605 10.777 1.00 52.34 98 ARG A N 1
ATOM 797 C CA . ARG A 1 98 ? 14.122 11.459 10.114 1.00 52.34 98 ARG A CA 1
ATOM 798 C C . ARG A 1 98 ? 14.325 10.004 9.710 1.00 52.34 98 ARG A C 1
ATOM 800 O O . ARG A 1 98 ? 14.119 9.085 10.498 1.00 52.34 98 ARG A O 1
ATOM 807 N N . PHE A 1 99 ? 14.753 9.818 8.471 1.00 54.50 99 PHE A N 1
ATOM 808 C CA . PHE A 1 99 ? 15.036 8.509 7.912 1.00 54.50 99 PHE A CA 1
ATOM 809 C C . PHE A 1 99 ? 16.435 8.037 8.333 1.00 54.50 99 PHE A C 1
ATOM 811 O O . PHE A 1 99 ? 17.384 8.170 7.571 1.00 54.50 99 PHE A O 1
ATOM 818 N N . ASP A 1 100 ? 16.579 7.485 9.538 1.00 51.78 100 ASP A N 1
ATOM 819 C CA . ASP A 1 100 ? 17.854 6.910 10.016 1.00 51.78 100 ASP A CA 1
ATOM 820 C C . ASP A 1 100 ? 18.030 5.432 9.596 1.00 51.78 100 ASP A C 1
ATOM 822 O O . ASP A 1 100 ? 18.723 4.653 10.248 1.00 51.78 100 ASP A O 1
ATOM 826 N N . HIS A 1 101 ? 17.405 5.013 8.491 1.00 51.22 101 HIS A N 1
ATOM 827 C CA . HIS A 1 101 ? 17.672 3.698 7.908 1.00 51.22 101 HIS A CA 1
ATOM 828 C C . HIS A 1 101 ? 18.860 3.798 6.960 1.00 51.22 101 HIS A C 1
ATOM 830 O O . HIS A 1 101 ? 18.804 4.500 5.948 1.00 51.22 101 HIS A O 1
ATOM 836 N N . ALA A 1 102 ? 19.930 3.068 7.278 1.00 45.75 102 ALA A N 1
ATOM 837 C CA . ALA A 1 102 ? 21.030 2.846 6.355 1.00 45.75 102 ALA A CA 1
ATOM 838 C C . ALA A 1 102 ? 20.466 2.148 5.112 1.00 45.75 102 ALA A C 1
ATOM 840 O O . ALA A 1 102 ? 20.135 0.962 5.143 1.00 45.75 102 ALA A O 1
ATOM 841 N N . VAL A 1 103 ? 20.311 2.896 4.019 1.00 50.19 103 VAL A N 1
ATOM 842 C CA . VAL A 1 103 ? 19.957 2.317 2.727 1.00 50.19 103 VAL A CA 1
ATOM 843 C C . VAL A 1 103 ? 21.124 1.422 2.331 1.00 50.19 103 VAL A C 1
ATOM 845 O O . VAL A 1 103 ? 22.167 1.903 1.894 1.00 50.19 103 VAL A O 1
ATOM 848 N N . ALA A 1 104 ? 20.970 0.114 2.529 1.00 46.00 104 ALA A N 1
ATOM 849 C CA . ALA A 1 104 ? 21.922 -0.876 2.056 1.00 46.00 104 ALA A CA 1
ATOM 850 C C . ALA A 1 104 ? 21.824 -0.941 0.526 1.00 46.00 104 ALA A C 1
ATOM 852 O O . ALA A 1 104 ? 21.162 -1.809 -0.036 1.00 46.00 104 ALA A O 1
ATOM 853 N N . THR A 1 105 ? 22.435 0.023 -0.162 1.00 45.44 105 THR A N 1
ATOM 854 C CA . THR A 1 105 ? 22.657 -0.087 -1.603 1.00 45.44 105 THR A CA 1
ATOM 855 C C . THR A 1 105 ? 23.744 -1.142 -1.823 1.00 45.44 105 THR A C 1
ATOM 857 O O . THR A 1 105 ? 24.804 -1.016 -1.204 1.00 45.44 105 THR A O 1
ATOM 860 N N . PRO A 1 106 ? 23.562 -2.139 -2.701 1.00 45.38 106 PRO A N 1
ATOM 861 C CA . PRO A 1 106 ? 24.589 -3.152 -2.921 1.00 45.38 106 PRO A CA 1
ATOM 862 C C . PRO A 1 106 ? 25.877 -2.658 -3.598 1.00 45.38 106 PRO A C 1
ATOM 864 O O . PRO A 1 106 ? 26.800 -3.458 -3.703 1.00 45.38 106 PRO A O 1
ATOM 867 N N . TYR A 1 107 ? 25.983 -1.406 -4.079 1.00 45.09 107 TYR A N 1
ATOM 868 C CA . TYR A 1 107 ? 27.173 -1.032 -4.862 1.00 45.09 107 TYR A CA 1
ATOM 869 C C . TYR A 1 107 ? 27.611 0.449 -4.892 1.00 45.09 107 TYR A C 1
ATOM 871 O O . TYR A 1 107 ? 28.754 0.700 -5.253 1.00 45.09 107 TYR A O 1
ATOM 879 N N . GLU A 1 108 ? 26.804 1.445 -4.486 1.00 42.81 108 GLU A N 1
ATOM 880 C CA . GLU A 1 108 ? 27.153 2.864 -4.769 1.00 42.81 108 GLU A CA 1
ATOM 881 C C . GLU A 1 108 ? 27.104 3.842 -3.577 1.00 42.81 108 GLU A C 1
ATOM 883 O O . GLU A 1 108 ? 27.626 4.952 -3.671 1.00 42.81 108 GLU A O 1
ATOM 888 N N . ALA A 1 109 ? 26.579 3.459 -2.408 1.00 46.75 109 ALA A N 1
ATOM 889 C CA . ALA A 1 109 ? 26.569 4.345 -1.232 1.00 46.75 109 ALA A CA 1
ATOM 890 C C . ALA A 1 109 ? 27.938 4.507 -0.537 1.00 46.75 109 ALA A C 1
ATOM 892 O O . ALA A 1 109 ? 28.025 5.191 0.478 1.00 46.75 109 ALA A O 1
ATOM 893 N N . MET A 1 110 ? 29.024 3.927 -1.065 1.00 39.22 110 MET A N 1
ATOM 894 C CA . MET A 1 110 ? 30.374 4.158 -0.526 1.00 39.22 110 MET A CA 1
ATOM 895 C C . MET A 1 110 ? 30.979 5.506 -0.953 1.00 39.22 110 MET A C 1
ATOM 897 O O . MET A 1 110 ? 32.011 5.888 -0.409 1.00 39.22 110 MET A O 1
ATOM 901 N N . THR A 1 111 ? 30.366 6.248 -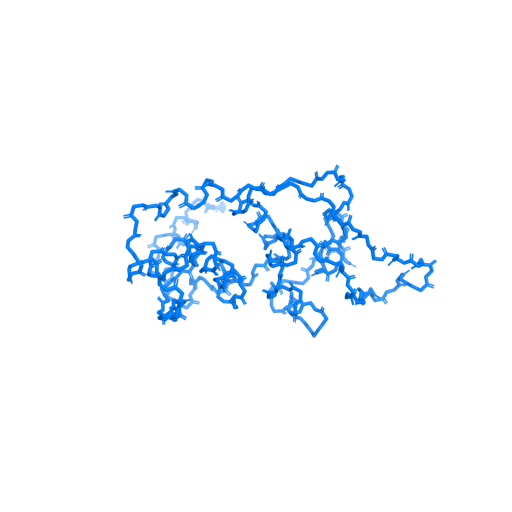1.887 1.00 39.38 111 THR A N 1
ATOM 902 C CA . THR A 1 111 ? 30.948 7.508 -2.404 1.00 39.38 111 THR A CA 1
ATOM 903 C C . THR A 1 111 ? 30.116 8.758 -2.128 1.00 39.38 111 THR A C 1
ATOM 905 O O . THR A 1 111 ? 30.621 9.870 -2.267 1.00 39.38 111 THR A O 1
ATOM 908 N N . ALA A 1 112 ? 28.870 8.620 -1.679 1.00 38.25 112 ALA A N 1
ATOM 909 C CA . ALA A 1 112 ? 28.060 9.756 -1.271 1.00 38.25 112 ALA A CA 1
ATOM 910 C C . ALA A 1 112 ? 27.643 9.569 0.182 1.00 38.25 112 ALA A C 1
ATOM 912 O O . ALA A 1 112 ? 26.920 8.633 0.505 1.00 38.25 112 ALA A O 1
ATOM 913 N N . ASN A 1 113 ? 28.053 10.504 1.041 1.00 38.16 113 ASN A N 1
ATOM 914 C CA . ASN A 1 113 ? 27.335 10.820 2.269 1.00 38.16 113 ASN A CA 1
ATOM 915 C C . ASN A 1 113 ? 25.871 11.099 1.889 1.00 38.16 113 ASN A C 1
ATOM 917 O O . ASN A 1 113 ? 25.504 12.246 1.642 1.00 38.16 113 ASN A O 1
ATOM 921 N N . SER A 1 114 ? 25.032 10.069 1.774 1.00 44.91 114 SER A N 1
ATOM 922 C CA . SER A 1 114 ? 23.606 10.223 1.520 1.00 44.91 114 SER A CA 1
ATOM 923 C C . SER A 1 114 ? 22.976 10.662 2.829 1.00 44.91 114 SER A C 1
ATOM 925 O O . SER A 1 114 ? 22.430 9.866 3.589 1.00 44.91 114 SER A O 1
ATOM 927 N N . THR A 1 115 ? 23.171 11.944 3.132 1.00 45.75 115 THR A N 1
ATOM 928 C CA . THR A 1 115 ? 22.590 12.637 4.267 1.00 45.75 115 THR A CA 1
ATOM 929 C C . THR A 1 115 ? 21.103 12.332 4.289 1.00 45.75 115 THR A C 1
ATOM 931 O O . THR A 1 115 ? 20.411 12.545 3.294 1.00 45.75 115 THR A O 1
ATOM 934 N N . VAL A 1 116 ? 20.639 11.822 5.426 1.00 50.78 116 VAL A N 1
ATOM 935 C CA . VAL A 1 116 ? 19.229 11.672 5.784 1.00 50.78 116 VAL A CA 1
ATOM 936 C C . VAL A 1 116 ? 18.469 12.916 5.323 1.00 50.78 116 VAL A C 1
ATOM 938 O O . VAL A 1 116 ? 18.630 13.996 5.895 1.00 50.78 116 VAL A O 1
ATOM 941 N N . GLN A 1 117 ? 17.700 12.797 4.239 1.00 56.06 117 GLN A N 1
ATOM 942 C CA . GLN A 1 117 ? 16.930 13.921 3.723 1.00 56.06 117 GLN A CA 1
ATOM 943 C C . GLN A 1 117 ? 15.639 14.045 4.525 1.00 56.06 117 GLN A C 1
ATOM 945 O O . GLN A 1 117 ? 14.869 13.093 4.652 1.00 56.06 117 GLN A O 1
ATOM 950 N N . ASN A 1 118 ? 15.375 15.247 5.036 1.00 60.97 118 ASN A N 1
ATOM 951 C CA . ASN A 1 118 ? 14.062 15.594 5.564 1.00 60.97 118 ASN A CA 1
ATOM 952 C C . ASN A 1 118 ? 13.087 15.703 4.389 1.00 60.97 118 ASN A C 1
ATOM 954 O O . ASN A 1 118 ? 12.998 16.751 3.743 1.00 60.97 118 ASN A O 1
ATOM 958 N N . ILE A 1 119 ? 12.369 14.620 4.096 1.00 70.38 119 ILE A N 1
ATOM 959 C CA . ILE A 1 119 ? 11.355 14.622 3.047 1.00 70.38 119 ILE A CA 1
ATOM 960 C C . ILE A 1 119 ? 10.194 15.513 3.494 1.00 70.38 119 ILE A C 1
ATOM 962 O O . ILE A 1 119 ? 9.501 15.221 4.466 1.00 70.38 119 ILE A O 1
ATOM 966 N N . ARG A 1 120 ? 9.961 16.614 2.775 1.00 79.62 120 ARG A N 1
ATOM 967 C CA . ARG A 1 120 ? 8.821 17.501 3.034 1.00 79.62 120 ARG A CA 1
ATOM 968 C C . ARG A 1 120 ? 7.589 16.999 2.290 1.00 79.62 120 ARG A C 1
ATOM 970 O O . ARG A 1 120 ? 7.520 17.081 1.061 1.00 79.62 120 ARG A O 1
ATOM 977 N N . ILE A 1 121 ? 6.588 16.542 3.037 1.00 84.50 121 ILE A N 1
ATOM 978 C CA . ILE A 1 121 ? 5.340 15.992 2.494 1.00 84.50 121 ILE A CA 1
ATOM 979 C C . ILE A 1 121 ? 4.157 16.814 3.000 1.00 84.50 121 ILE A C 1
ATOM 981 O O . ILE A 1 121 ? 3.989 17.018 4.202 1.00 84.50 121 ILE A O 1
ATOM 985 N N . GLN A 1 122 ? 3.319 17.284 2.079 1.00 87.44 122 GLN A N 1
ATOM 986 C CA . GLN A 1 122 ? 1.982 17.760 2.416 1.00 87.44 122 GLN A CA 1
ATOM 987 C C . GLN A 1 122 ? 1.066 16.541 2.511 1.00 87.44 122 GLN A C 1
ATOM 989 O O . GLN A 1 122 ? 1.027 15.743 1.583 1.00 87.44 122 GLN A O 1
ATOM 994 N N . LYS A 1 123 ? 0.318 16.402 3.605 1.00 89.06 123 LYS A N 1
ATOM 995 C CA . LYS A 1 123 ? -0.601 15.280 3.851 1.00 89.06 123 LYS A CA 1
ATOM 996 C C . LYS A 1 123 ? -2.027 15.791 4.025 1.00 89.06 123 LYS A C 1
ATOM 998 O O . LYS A 1 123 ? -2.230 16.837 4.640 1.00 89.06 123 LYS A O 1
ATOM 1003 N N . ASN A 1 124 ? -3.006 15.051 3.515 1.00 90.56 124 ASN A N 1
ATOM 1004 C CA . ASN A 1 124 ? -4.420 15.353 3.692 1.00 90.56 124 ASN A CA 1
ATOM 1005 C C . ASN A 1 124 ? -5.213 14.068 3.953 1.00 90.56 124 ASN A C 1
ATOM 1007 O O . ASN A 1 124 ? -5.593 13.355 3.028 1.00 90.56 124 ASN A O 1
ATOM 1011 N N . MET A 1 125 ? -5.482 13.796 5.231 1.00 88.38 125 MET A N 1
ATOM 1012 C CA . MET A 1 125 ? -6.249 12.622 5.658 1.00 88.38 125 MET A CA 1
ATOM 1013 C C . MET A 1 125 ? -7.755 12.870 5.741 1.00 88.38 125 MET A C 1
ATOM 1015 O O . MET A 1 125 ? -8.506 11.930 5.987 1.00 88.38 125 MET A O 1
ATOM 1019 N N . VAL A 1 126 ? -8.210 14.112 5.560 1.00 89.31 126 VAL A N 1
ATOM 1020 C CA . VAL A 1 126 ? -9.632 14.450 5.698 1.00 89.31 126 VAL A CA 1
ATOM 1021 C C . VAL A 1 126 ? -10.506 13.594 4.770 1.00 89.31 126 VAL A C 1
ATOM 1023 O O . VAL A 1 126 ? -11.430 12.976 5.294 1.00 89.31 126 VAL A O 1
ATOM 1026 N N . PRO A 1 127 ? -10.182 13.419 3.467 1.00 91.31 127 PRO A N 1
ATOM 1027 C CA . PRO A 1 127 ? -11.029 12.642 2.563 1.00 91.31 127 PRO A CA 1
ATOM 1028 C C . PRO A 1 127 ? -11.215 11.188 3.006 1.00 91.31 127 PRO A C 1
ATOM 1030 O O . PRO A 1 127 ? -12.326 10.669 2.976 1.00 91.31 127 PRO A O 1
ATOM 1033 N N . ILE A 1 128 ? -10.143 10.524 3.455 1.00 90.25 128 ILE A N 1
ATOM 1034 C CA . ILE A 1 128 ? -10.245 9.126 3.889 1.00 90.25 128 ILE A CA 1
ATOM 1035 C C . ILE A 1 128 ? -10.991 9.000 5.217 1.00 90.25 128 ILE A C 1
ATOM 1037 O O . ILE A 1 128 ? -11.771 8.072 5.393 1.00 90.25 128 ILE A O 1
ATOM 1041 N N . ILE A 1 129 ? -10.796 9.936 6.149 1.00 89.44 129 ILE A N 1
ATOM 1042 C CA . ILE A 1 129 ? -11.508 9.928 7.433 1.00 89.44 129 ILE A CA 1
ATOM 1043 C C . ILE A 1 129 ? -13.006 10.172 7.213 1.00 89.44 129 ILE A C 1
ATOM 1045 O O . ILE A 1 129 ? -13.834 9.528 7.858 1.00 89.44 129 ILE A O 1
ATOM 1049 N N . GLU A 1 130 ? -13.356 11.058 6.282 1.00 89.69 130 GLU A N 1
ATOM 1050 C CA . GLU A 1 130 ? -14.736 11.413 5.960 1.00 89.69 130 GLU A CA 1
ATOM 1051 C C . GLU A 1 130 ? -15.536 10.223 5.416 1.00 89.69 130 GLU A C 1
ATOM 1053 O O . GLU A 1 130 ? -16.673 10.021 5.846 1.00 89.69 130 GLU A O 1
ATOM 1058 N N . ILE A 1 131 ? -14.915 9.360 4.599 1.00 90.38 13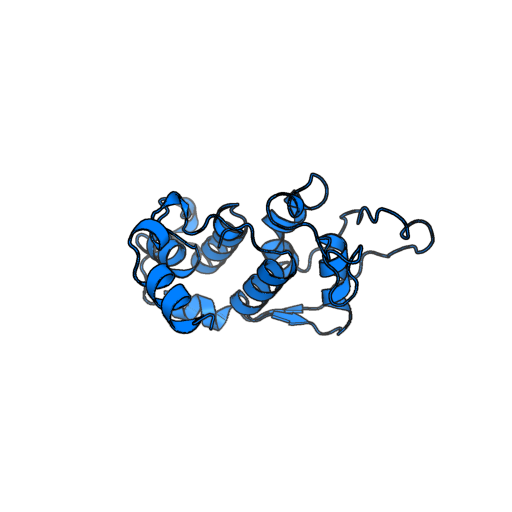1 ILE A N 1
ATOM 1059 C CA . ILE A 1 131 ? -15.515 8.098 4.118 1.00 90.38 131 ILE A CA 1
ATOM 1060 C C . ILE A 1 131 ? -16.018 7.228 5.283 1.00 90.38 131 ILE A C 1
ATOM 1062 O O . ILE A 1 131 ? -17.037 6.546 5.165 1.00 90.38 131 ILE A O 1
ATOM 1066 N N . PHE A 1 132 ? -15.342 7.271 6.435 1.00 89.94 132 PHE A N 1
ATOM 1067 C CA . PHE A 1 132 ? -15.694 6.470 7.610 1.00 89.94 132 PHE A CA 1
ATOM 1068 C C . PHE A 1 132 ? -16.438 7.248 8.704 1.00 89.94 132 PHE A C 1
ATOM 1070 O O . PHE A 1 132 ? -16.791 6.648 9.720 1.00 89.94 132 PHE A O 1
ATOM 1077 N N . SER A 1 133 ? -16.735 8.536 8.506 1.00 83.31 133 SER A N 1
ATOM 1078 C CA . SER A 1 133 ? -17.367 9.408 9.513 1.00 83.31 133 SER A CA 1
ATOM 1079 C C . SER A 1 133 ? -18.721 8.890 10.024 1.00 83.31 133 SER A C 1
ATOM 1081 O O . SER A 1 133 ? -19.015 8.995 11.212 1.00 83.31 133 SER A O 1
ATOM 1083 N N . GLY A 1 134 ? -19.516 8.249 9.159 1.00 81.44 134 GLY A N 1
ATOM 1084 C CA . GLY A 1 134 ? -20.804 7.634 9.508 1.00 81.44 134 GLY A CA 1
ATOM 1085 C C . GLY A 1 134 ? -20.712 6.254 10.175 1.00 81.44 134 GLY A C 1
ATOM 1086 O O . GLY A 1 134 ? -21.724 5.569 10.314 1.00 81.44 134 GLY A O 1
ATOM 1087 N N . THR A 1 135 ? -19.515 5.787 10.541 1.00 83.81 135 THR A N 1
ATOM 1088 C CA . THR A 1 135 ? -19.304 4.438 11.087 1.00 83.81 135 THR A CA 1
ATOM 1089 C C . THR A 1 135 ? -19.048 4.476 12.588 1.00 83.81 135 THR A C 1
ATOM 1091 O O . THR A 1 135 ? -18.226 5.239 13.082 1.00 83.81 135 THR A O 1
ATOM 1094 N N . THR A 1 136 ? -19.735 3.615 13.338 1.00 84.44 136 THR A N 1
ATOM 1095 C CA . THR A 1 136 ? -19.533 3.480 14.785 1.00 84.44 136 THR A CA 1
ATOM 1096 C C . THR A 1 136 ? -18.211 2.772 15.095 1.00 84.44 136 THR A C 1
ATOM 1098 O O . THR A 1 136 ? -17.790 1.880 14.365 1.00 84.44 136 THR A O 1
ATOM 1101 N N . PHE A 1 137 ? -17.600 3.078 16.243 1.00 83.94 137 PHE A N 1
ATOM 1102 C CA . PHE A 1 137 ? -16.362 2.444 16.725 1.00 83.94 137 PHE A CA 1
ATOM 1103 C C . PHE A 1 137 ? -16.337 0.907 16.603 1.00 83.94 137 PHE A C 1
ATOM 1105 O O . PHE A 1 137 ? -15.310 0.336 16.246 1.00 83.94 137 PHE A O 1
ATOM 1112 N N . ASN A 1 138 ? -17.460 0.237 16.887 1.00 84.88 138 ASN A N 1
ATOM 1113 C CA . ASN A 1 138 ? -17.544 -1.226 16.866 1.00 84.88 138 ASN A CA 1
ATOM 1114 C C . ASN A 1 138 ? -17.465 -1.811 15.445 1.00 84.88 138 ASN A C 1
ATOM 1116 O O . ASN A 1 138 ? -16.875 -2.870 15.277 1.00 84.88 138 ASN A O 1
ATOM 1120 N N . SER A 1 139 ? -18.026 -1.129 14.442 1.00 87.69 139 SER A N 1
ATOM 1121 C CA . SER A 1 139 ? -18.037 -1.586 13.044 1.00 87.69 139 SER A CA 1
ATOM 1122 C C . SER A 1 139 ? -16.919 -0.975 12.198 1.00 87.69 139 SER A C 1
ATOM 1124 O O . SER A 1 139 ? -16.688 -1.414 11.074 1.00 87.69 139 SER A O 1
ATOM 1126 N N . LEU A 1 140 ? -16.186 0.013 12.727 1.00 89.25 140 LEU A N 1
ATOM 1127 C CA . LEU A 1 140 ? -15.089 0.662 12.010 1.00 89.25 140 LEU A CA 1
ATOM 1128 C C . LEU A 1 140 ? -14.012 -0.342 11.586 1.00 89.25 140 LEU A C 1
ATOM 1130 O O . LEU A 1 140 ? -13.563 -0.299 10.446 1.00 89.25 140 LEU A O 1
ATOM 1134 N N . GLY A 1 141 ? -13.614 -1.249 12.482 1.00 88.62 141 GLY A N 1
ATOM 1135 C CA . GLY A 1 141 ? -12.566 -2.229 12.191 1.00 88.62 141 GLY A CA 1
ATOM 1136 C C . GLY A 1 141 ? -12.926 -3.156 11.028 1.00 88.62 141 GLY A C 1
ATOM 1137 O O . GLY A 1 141 ? -12.081 -3.412 10.177 1.00 88.62 141 GLY A O 1
ATOM 1138 N N . GLU A 1 142 ? -14.172 -3.622 10.968 1.00 90.31 142 GLU A N 1
ATOM 1139 C CA . GLU A 1 142 ? -14.665 -4.482 9.885 1.00 90.31 142 GLU A CA 1
ATOM 1140 C C . GLU A 1 142 ? -14.746 -3.712 8.564 1.00 90.31 142 GLU A C 1
ATOM 1142 O O . GLU A 1 142 ? -14.228 -4.170 7.545 1.00 90.31 142 GLU A O 1
ATOM 1147 N N . LYS A 1 143 ? -15.308 -2.494 8.587 1.00 91.50 143 LYS A N 1
ATOM 1148 C CA . LYS A 1 143 ? -15.394 -1.659 7.383 1.00 91.50 143 LYS A CA 1
ATOM 1149 C C . LYS A 1 143 ? -14.016 -1.311 6.828 1.00 91.50 143 LYS A C 1
ATOM 1151 O O . LYS A 1 143 ? -13.801 -1.465 5.630 1.00 91.50 143 LYS A O 1
ATOM 1156 N N . LEU A 1 144 ? -13.074 -0.909 7.684 1.00 92.12 144 LEU A N 1
ATOM 1157 C CA . LEU A 1 144 ? -11.698 -0.614 7.276 1.00 92.12 144 LEU A CA 1
ATOM 1158 C C . LEU A 1 144 ? -11.042 -1.818 6.597 1.00 92.12 144 LEU A C 1
ATOM 1160 O O . LEU A 1 144 ? -10.460 -1.658 5.529 1.00 92.12 144 LEU A O 1
ATOM 1164 N N . GLN A 1 145 ? -11.175 -3.016 7.173 1.00 92.19 145 GLN A N 1
ATOM 1165 C CA . GLN A 1 145 ? -10.621 -4.237 6.579 1.00 92.19 145 GLN A CA 1
ATOM 1166 C C . GLN A 1 145 ? -11.251 -4.530 5.222 1.00 92.19 145 GLN A C 1
ATOM 1168 O O . GLN A 1 145 ? -10.524 -4.694 4.252 1.00 92.19 145 GLN A O 1
ATOM 1173 N N . SER A 1 146 ? -12.583 -4.500 5.135 1.00 90.88 146 SER A N 1
ATOM 1174 C CA . SER A 1 146 ? -13.302 -4.784 3.886 1.00 90.88 146 SER A CA 1
ATOM 1175 C C . SER A 1 146 ? -13.015 -3.786 2.757 1.00 90.88 146 SER A C 1
ATOM 1177 O O . SER A 1 146 ? -13.162 -4.128 1.590 1.00 90.88 146 SER A O 1
ATOM 1179 N N . SER A 1 147 ? -12.630 -2.547 3.091 1.00 90.69 147 SER A N 1
ATOM 1180 C CA . SER A 1 147 ? -12.377 -1.488 2.106 1.00 90.69 147 SER A CA 1
ATOM 1181 C C . SER A 1 147 ? -10.901 -1.319 1.741 1.00 90.69 147 SER A C 1
ATOM 1183 O O . SER A 1 147 ? -10.605 -0.895 0.628 1.00 90.69 147 SER A O 1
ATOM 1185 N N . LEU A 1 148 ? -9.971 -1.584 2.669 1.00 91.38 148 LEU A N 1
ATOM 1186 C CA . LEU A 1 148 ? -8.541 -1.290 2.485 1.00 91.38 148 LEU A CA 1
ATOM 1187 C C . LEU A 1 148 ? -7.659 -2.532 2.314 1.00 91.38 148 LEU A C 1
ATOM 1189 O O . LEU A 1 148 ? -6.558 -2.404 1.774 1.00 91.38 148 LEU A O 1
ATOM 1193 N N . LEU A 1 149 ? -8.105 -3.705 2.770 1.00 92.38 149 LEU A N 1
ATOM 1194 C CA . LEU A 1 149 ? -7.375 -4.963 2.611 1.00 92.38 149 LEU A CA 1
ATOM 1195 C C . LEU A 1 149 ? -7.975 -5.778 1.464 1.00 92.38 149 LEU A C 1
ATOM 1197 O O . LEU A 1 149 ? -9.187 -5.803 1.268 1.00 92.38 149 LEU A O 1
ATOM 1201 N N . ALA A 1 150 ? -7.114 -6.451 0.704 1.00 87.56 150 ALA A N 1
ATOM 1202 C CA . ALA A 1 150 ? -7.554 -7.385 -0.324 1.00 87.56 150 ALA A CA 1
ATOM 1203 C C . ALA A 1 150 ? -7.941 -8.712 0.338 1.00 87.56 150 ALA A C 1
ATOM 1205 O O . ALA A 1 150 ? -7.107 -9.308 1.000 1.00 87.56 150 ALA A O 1
ATOM 1206 N N . GLY A 1 151 ? -9.173 -9.191 0.159 1.00 83.38 151 GLY A N 1
ATOM 1207 C CA . GLY A 1 151 ? -9.638 -10.452 0.750 1.00 83.38 151 GLY A CA 1
ATOM 1208 C C . GLY A 1 151 ? -10.246 -10.314 2.153 1.00 83.38 151 GLY A C 1
ATOM 1209 O O . GLY A 1 151 ? -10.271 -9.241 2.758 1.00 83.38 151 GLY A O 1
ATOM 1210 N N . SER A 1 152 ? -10.782 -11.423 2.669 1.00 78.25 152 SER A N 1
ATOM 1211 C CA . SER A 1 152 ? -11.529 -11.445 3.935 1.00 78.25 152 SER A CA 1
ATOM 1212 C C . SER A 1 152 ? -10.611 -11.660 5.133 1.00 78.25 152 SER A C 1
ATOM 1214 O O . SER A 1 152 ? -9.919 -12.671 5.223 1.00 78.25 152 SER A O 1
ATOM 1216 N N . HIS A 1 153 ? -10.660 -10.728 6.082 1.00 82.06 153 HIS A N 1
ATOM 1217 C CA . HIS A 1 153 ? -9.813 -10.714 7.269 1.00 82.06 153 HIS A CA 1
ATOM 1218 C C . HIS A 1 153 ? -10.647 -10.472 8.531 1.00 82.06 153 HIS A C 1
ATOM 1220 O O . HIS A 1 153 ? -11.669 -9.788 8.485 1.00 82.06 153 HIS A O 1
ATOM 1226 N N . ASN A 1 154 ? -10.204 -11.023 9.664 1.00 81.81 154 ASN A N 1
ATOM 1227 C CA . ASN A 1 154 ? -10.792 -10.768 10.983 1.00 81.81 154 ASN A CA 1
ATOM 1228 C C . ASN A 1 154 ? -9.696 -10.369 11.980 1.00 81.81 154 ASN A C 1
ATOM 1230 O O . ASN A 1 154 ? -9.366 -11.081 12.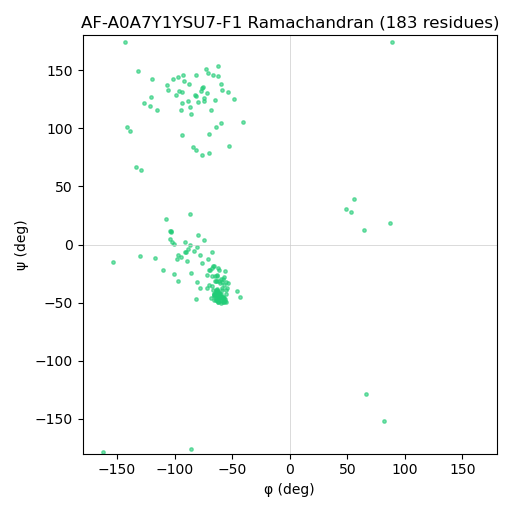929 1.00 81.81 154 ASN A O 1
ATOM 1234 N N . LEU A 1 155 ? -9.069 -9.231 11.696 1.00 85.25 155 LEU A N 1
ATOM 1235 C CA . LEU A 1 155 ? -7.970 -8.676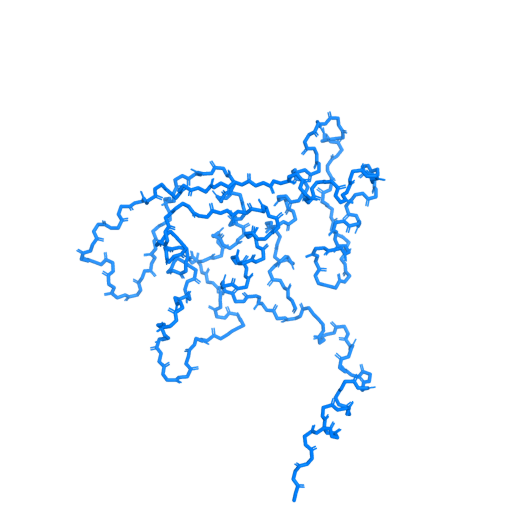 12.469 1.00 85.25 155 LEU A CA 1
ATOM 1236 C C . LEU A 1 155 ? -8.503 -7.728 13.539 1.00 85.25 155 LEU A C 1
ATOM 1238 O O . LEU A 1 155 ? -9.411 -6.917 13.329 1.00 85.25 155 LEU A O 1
ATOM 1242 N N . LYS A 1 156 ? -7.887 -7.788 14.719 1.00 85.44 156 LYS A N 1
ATOM 1243 C CA . LYS A 1 156 ? -8.252 -6.932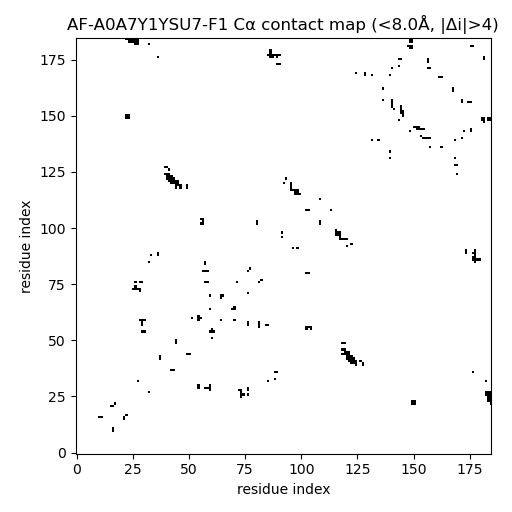 15.845 1.00 85.44 156 LYS A CA 1
ATOM 1244 C C . LYS A 1 156 ? -7.561 -5.573 15.735 1.00 85.44 156 LYS A C 1
ATOM 1246 O O . LYS A 1 156 ? -6.524 -5.338 16.347 1.00 85.44 156 LYS A O 1
ATOM 1251 N N . LEU A 1 157 ? -8.165 -4.665 14.972 1.00 81.25 157 LEU A N 1
ATOM 1252 C CA . LEU A 1 157 ? -7.628 -3.315 14.751 1.00 81.25 157 LEU A CA 1
ATOM 1253 C C . LEU A 1 157 ? -7.917 -2.341 15.898 1.00 81.25 157 LEU A C 1
ATOM 1255 O O . LEU A 1 157 ? -7.124 -1.440 16.162 1.00 81.25 157 LEU A O 1
ATOM 1259 N N . MET A 1 158 ? -9.052 -2.505 16.579 1.00 83.75 158 MET A N 1
ATOM 1260 C CA . MET A 1 158 ? -9.561 -1.537 17.554 1.00 83.75 158 MET A CA 1
ATOM 1261 C C . MET A 1 158 ? -9.167 -1.922 18.984 1.00 83.75 158 MET A C 1
ATOM 1263 O O . MET A 1 158 ? -9.387 -3.058 19.414 1.00 83.75 158 MET A O 1
ATOM 1267 N N . THR A 1 159 ? -8.646 -0.971 19.769 1.00 80.25 159 THR A N 1
ATOM 1268 C CA . THR A 1 159 ? -8.384 -1.188 21.202 1.00 80.25 159 THR A CA 1
ATOM 1269 C C . THR A 1 159 ? -9.407 -0.444 22.061 1.00 80.25 159 THR A C 1
ATOM 1271 O O . THR A 1 159 ? -9.724 0.717 21.814 1.00 80.25 159 THR A O 1
ATOM 1274 N N . LYS A 1 160 ? -9.924 -1.087 23.120 1.00 77.12 160 LYS A N 1
ATOM 1275 C CA . LYS A 1 160 ? -10.956 -0.493 24.000 1.00 77.12 160 LYS A CA 1
ATOM 1276 C C . LYS A 1 160 ? -10.524 0.842 24.628 1.00 77.12 160 LYS A C 1
ATOM 1278 O O . LYS A 1 160 ? -11.374 1.684 24.894 1.00 77.12 160 LYS A O 1
ATOM 1283 N N . LYS A 1 161 ? -9.216 1.040 24.829 1.00 77.38 161 LYS A N 1
ATOM 1284 C CA . LYS A 1 161 ? -8.632 2.274 25.379 1.00 77.38 161 LYS A CA 1
ATOM 1285 C C . LYS A 1 161 ? -8.784 3.477 24.438 1.00 77.38 161 LYS A C 1
ATOM 1287 O O . LYS A 1 161 ? -8.851 4.605 24.906 1.00 77.38 161 LYS A O 1
ATOM 1292 N N . GLU A 1 162 ? -8.873 3.249 23.129 1.00 74.75 162 GLU A N 1
ATOM 1293 C CA . GLU A 1 162 ? -8.919 4.305 22.108 1.00 74.75 162 GLU A CA 1
ATOM 1294 C C . GLU A 1 162 ? -10.342 4.802 21.811 1.00 74.75 162 GLU A C 1
ATOM 1296 O O . GLU A 1 162 ? -10.497 5.760 21.060 1.00 74.75 162 GLU A O 1
ATOM 1301 N N . ARG A 1 163 ? -11.381 4.207 22.419 1.00 74.62 163 ARG A N 1
ATOM 1302 C CA . ARG A 1 163 ? -12.797 4.509 22.131 1.00 74.62 163 ARG A CA 1
ATOM 1303 C C . ARG A 1 163 ? -13.168 5.984 22.272 1.00 74.62 163 ARG A C 1
ATOM 1305 O O . ARG A 1 163 ? -14.034 6.462 21.551 1.00 74.62 163 ARG A O 1
ATOM 1312 N N . HIS A 1 164 ? -12.517 6.685 23.196 1.00 72.44 164 HIS A N 1
ATOM 1313 C CA . HIS A 1 164 ? -12.774 8.096 23.488 1.00 72.44 164 HIS A CA 1
ATOM 1314 C C . HIS A 1 164 ? -11.757 9.045 22.838 1.00 72.44 164 HIS A C 1
ATOM 1316 O O . HIS A 1 164 ? -11.839 10.254 23.029 1.00 72.44 164 HIS A O 1
ATOM 1322 N N . SER A 1 165 ? -10.782 8.527 22.084 1.00 77.94 165 SER A N 1
ATOM 1323 C CA . SER A 1 165 ? -9.820 9.374 21.380 1.00 77.94 165 SER A CA 1
ATOM 1324 C C . SER A 1 165 ? -10.493 10.013 20.174 1.00 77.94 165 SER A C 1
ATOM 1326 O O . SER A 1 165 ? -10.979 9.291 19.320 1.00 77.94 165 SER A O 1
ATOM 1328 N N . LEU A 1 166 ? -10.445 11.339 20.033 1.00 70.31 166 LEU A N 1
ATOM 1329 C CA . LEU A 1 166 ? -10.959 12.040 18.843 1.00 70.31 166 LEU A CA 1
ATOM 1330 C C . LEU A 1 166 ? -10.330 11.543 17.525 1.00 70.31 166 LEU A C 1
ATOM 1332 O O . LEU A 1 166 ? -10.947 11.636 16.471 1.00 70.31 166 LEU A O 1
ATOM 1336 N N . ASN A 1 167 ? -9.136 10.943 17.595 1.00 83.12 167 ASN A N 1
ATOM 1337 C CA . ASN A 1 167 ? -8.355 10.506 16.436 1.00 83.12 167 ASN A CA 1
ATOM 1338 C C . ASN A 1 167 ? -8.347 8.977 16.261 1.00 83.12 167 ASN A C 1
ATOM 1340 O O . ASN A 1 167 ? -7.431 8.432 15.638 1.00 83.12 167 ASN A O 1
ATOM 1344 N N . TYR A 1 168 ? -9.327 8.259 16.825 1.00 86.62 168 TYR A N 1
ATOM 1345 C CA . TYR A 1 168 ? -9.355 6.793 16.776 1.00 86.62 168 TYR A CA 1
ATOM 1346 C C . TYR A 1 168 ? -9.373 6.249 15.338 1.00 86.62 168 TYR A C 1
ATOM 1348 O O . TYR A 1 168 ? -8.679 5.276 15.054 1.00 86.62 168 TYR A O 1
ATOM 1356 N N . THR A 1 169 ? -10.080 6.910 14.414 1.00 88.50 169 THR A N 1
ATOM 1357 C CA . THR A 1 169 ? -10.130 6.527 12.992 1.00 88.50 169 THR A CA 1
ATOM 1358 C C . THR A 1 169 ? -8.764 6.643 12.323 1.00 88.50 169 THR A C 1
ATOM 1360 O O . THR A 1 169 ? -8.306 5.697 11.690 1.00 88.50 169 THR A O 1
ATOM 1363 N N . GLN A 1 170 ? -8.066 7.765 12.522 1.00 88.00 170 GLN A N 1
ATOM 1364 C CA . GLN A 1 170 ? -6.717 7.968 11.988 1.00 88.00 170 GLN A CA 1
ATOM 1365 C C . GLN A 1 170 ? -5.736 6.914 12.518 1.00 88.00 170 GLN A C 1
ATOM 1367 O O . GLN A 1 170 ? -4.969 6.347 11.744 1.00 88.00 170 GLN A O 1
ATOM 1372 N N . ARG A 1 171 ? -5.773 6.625 13.826 1.00 87.75 171 ARG A N 1
ATOM 1373 C CA . ARG A 1 171 ? -4.918 5.597 14.444 1.00 87.75 171 ARG A CA 1
ATOM 1374 C C . ARG A 1 171 ? -5.229 4.199 13.916 1.00 87.75 171 ARG A C 1
ATOM 1376 O O . ARG A 1 171 ? -4.303 3.430 13.682 1.00 87.75 171 ARG A O 1
ATOM 1383 N N . ALA A 1 172 ? -6.505 3.878 13.710 1.00 90.75 172 ALA A N 1
ATOM 1384 C CA . ALA A 1 172 ? -6.922 2.598 13.149 1.00 90.75 172 ALA A CA 1
ATOM 1385 C C . ALA A 1 172 ? -6.441 2.425 11.700 1.00 90.75 172 ALA A C 1
ATOM 1387 O O . ALA A 1 172 ? -5.927 1.362 11.365 1.00 90.75 172 ALA A O 1
ATOM 1388 N N . ILE A 1 173 ? -6.538 3.472 10.871 1.00 91.81 173 ILE A N 1
ATOM 1389 C CA . ILE A 1 173 ? -6.007 3.470 9.498 1.00 91.81 173 ILE A CA 1
ATOM 1390 C C . ILE A 1 173 ? -4.487 3.283 9.518 1.00 91.81 173 ILE A C 1
ATOM 1392 O O . ILE A 1 173 ? -3.979 2.406 8.828 1.00 91.81 173 ILE A O 1
ATOM 1396 N N . LEU A 1 174 ? -3.764 4.048 10.341 1.00 90.12 174 LEU A N 1
ATOM 1397 C CA . LEU A 1 174 ? -2.309 3.921 10.478 1.00 90.12 174 LEU A CA 1
ATOM 1398 C C . LEU A 1 174 ? -1.880 2.514 10.910 1.00 90.12 174 LEU A C 1
ATOM 1400 O O . LEU A 1 174 ? -0.978 1.926 10.316 1.00 90.12 174 LEU A O 1
ATOM 1404 N N . ARG A 1 175 ? -2.568 1.944 11.902 1.00 90.31 175 ARG A N 1
ATOM 1405 C CA . ARG A 1 175 ? -2.328 0.570 12.355 1.00 90.31 175 ARG A CA 1
ATOM 1406 C C . ARG A 1 175 ? -2.621 -0.445 11.259 1.00 90.31 175 ARG A C 1
ATOM 1408 O O . ARG A 1 175 ? -1.875 -1.398 11.124 1.00 90.31 175 ARG A O 1
ATOM 1415 N N . LEU A 1 176 ? -3.686 -0.255 10.480 1.00 93.06 176 LEU A N 1
ATOM 1416 C CA . LEU A 1 176 ? -3.996 -1.137 9.355 1.00 93.06 176 LEU A CA 1
ATOM 1417 C C . LEU A 1 176 ? -2.878 -1.095 8.311 1.00 93.06 176 LEU A C 1
ATOM 1419 O O . LEU A 1 176 ? -2.462 -2.143 7.832 1.00 93.06 176 LEU A O 1
ATOM 1423 N N . THR A 1 177 ? -2.350 0.091 7.995 1.00 93.38 177 THR A N 1
ATOM 1424 C CA . THR A 1 177 ? -1.268 0.225 7.009 1.00 93.38 177 THR A CA 1
ATOM 1425 C C . THR A 1 177 ? 0.056 -0.401 7.438 1.00 93.38 177 THR A C 1
ATOM 1427 O O . THR A 1 177 ? 0.886 -0.665 6.573 1.00 93.38 177 THR A O 1
ATOM 1430 N N . SER A 1 178 ? 0.250 -0.664 8.736 1.00 91.88 178 SER A N 1
ATOM 1431 C CA . SER A 1 178 ? 1.447 -1.343 9.238 1.00 91.88 178 SER A CA 1
ATOM 1432 C C . SER A 1 178 ? 1.339 -2.862 9.320 1.00 91.88 178 SER A C 1
ATOM 1434 O O . SER A 1 178 ? 2.288 -3.535 9.723 1.00 91.88 178 SER A O 1
ATOM 1436 N N . LEU A 1 179 ? 0.207 -3.423 8.897 1.00 92.81 179 LEU A N 1
ATOM 1437 C CA . LEU A 1 179 ? -0.005 -4.861 8.859 1.00 92.81 179 LEU A CA 1
ATOM 1438 C C . LEU A 1 179 ? 0.609 -5.504 7.603 1.00 92.81 179 LEU A C 1
ATOM 1440 O O . LEU A 1 179 ? 0.563 -4.909 6.522 1.00 92.81 179 LEU A O 1
ATOM 1444 N N . PRO A 1 180 ? 1.127 -6.744 7.695 1.00 91.75 180 PRO A N 1
ATOM 1445 C CA . PRO A 1 180 ? 1.546 -7.517 6.526 1.00 91.75 180 PRO A CA 1
ATOM 1446 C C . PRO A 1 180 ? 0.445 -7.660 5.467 1.00 91.75 180 PRO A C 1
ATOM 1448 O O . PRO A 1 180 ? 0.721 -7.562 4.275 1.00 91.75 180 PRO A O 1
ATOM 1451 N N . GLU A 1 181 ? -0.808 -7.816 5.891 1.00 93.06 181 GLU A N 1
ATOM 1452 C CA . GLU A 1 181 ? -1.983 -7.972 5.030 1.00 93.06 181 GLU A CA 1
ATOM 1453 C C . GLU A 1 181 ? -2.210 -6.745 4.138 1.00 93.06 181 GLU A C 1
ATOM 1455 O O . GLU A 1 181 ? -2.644 -6.869 2.993 1.00 93.06 181 GLU A O 1
ATOM 1460 N N . PHE A 1 182 ? -1.839 -5.547 4.605 1.00 94.38 182 PHE A N 1
ATOM 1461 C CA . PHE A 1 182 ? -1.905 -4.340 3.782 1.00 94.38 182 PHE A CA 1
ATOM 1462 C C . PHE A 1 182 ? -0.907 -4.372 2.619 1.00 94.38 182 PHE A C 1
ATOM 1464 O O . PHE A 1 182 ? -1.103 -3.680 1.622 1.00 94.38 182 PHE A O 1
ATOM 1471 N N . GLN A 1 183 ? 0.136 -5.203 2.682 1.00 93.62 183 GLN A N 1
ATOM 1472 C CA . GLN A 1 183 ? 1.096 -5.381 1.591 1.00 93.62 183 GLN A CA 1
ATOM 1473 C C . GLN A 1 183 ? 0.658 -6.426 0.559 1.00 93.62 183 GLN A C 1
ATOM 1475 O O . GLN A 1 183 ? 1.373 -6.621 -0.422 1.00 93.62 183 GLN A O 1
ATOM 1480 N N . MET A 1 184 ? -0.501 -7.061 0.741 1.00 93.12 184 MET A N 1
ATOM 1481 C CA . MET A 1 184 ? -1.031 -8.081 -0.164 1.00 93.12 184 MET A CA 1
ATOM 1482 C C . MET A 1 184 ? -2.047 -7.483 -1.148 1.00 93.12 184 MET A C 1
ATOM 1484 O O . MET A 1 184 ? -2.765 -6.540 -0.797 1.00 93.12 184 MET A O 1
ATOM 1488 N N . CYS A 1 185 ? -2.082 -7.966 -2.389 1.00 88.81 185 CYS A N 1
ATOM 1489 C CA . CYS A 1 185 ? -3.062 -7.604 -3.418 1.00 88.81 185 CYS A CA 1
ATOM 1490 C C . CYS A 1 185 ? -3.442 -8.776 -4.322 1.00 88.81 185 CYS A C 1
ATOM 1492 O O . CYS A 1 185 ? -2.739 -9.815 -4.306 1.00 88.81 185 CYS A O 1
#

Nearest PDB structures (foldseek):
  4zh4-assembly1_D  TM=2.241E-01  e=2.352E+00  Escherichia coli K-12
  4zh2-assembly1_D  TM=2.243E-01  e=2.489E+00  Escherichia coli K-12

Secondary structure (DSSP, 8-state):
---HHHHHHHHHH-GGGGSTTTSS-SBPPHHHHHHHHHHHTT-EESSSSHHHHHHHHHT--TT--SSTT-S--GGGG--TTTHHHHHHHHHHHHHT---------SSSTTSS--------EE---HHHHHHTTT--HHHHHHHHHHHHSSS--------GGGTT-TTHHHHHHHHHHTSGGGGB-

Mean predicted aligned error: 7.65 Å

Foldseek 3Di:
DDDPVVVVVCCVVDPVCVPPCNWLQFQAQLVRLVVLLCVQFVKDWPDPCLVQVSCLQQPHGPPDAPDPVGDDGGCSSDDPLNLVCQLQVNVCQVVLDFDPRDSPDVPPVVPDPPDRDSTDMDTHNPVNVVVCVPPALVCLLVVCCVPQFIDDDDDDLADPVCNPPPCRNVSSNSNVSSDSRSSTD

Radius of gyration: 19.24 Å; Cα contacts (8 Å, |Δi|>4): 180; chains: 1; bounding box: 52×41×61 Å

Sequence (185 aa):
DYDMARVMHYIFTSPFFYDQENQANKIKAPIDLMVQTARLFGMKFHDVWAPTFLQRALGQVMFDPPNVAGWPGGRAWINNSTLMLRLNLAEYLIDNQRFDHAVATPYEAMTANSTVQNIRIQKNMVPIIEIFSGTTFNSLGEKLQSSLLAGSHNLKLMTKKERHSLNYTQRAILRLTSLPEFQMC

pLDDT: mean 83.79, std 14.65, range [38.16, 96.81]

Solvent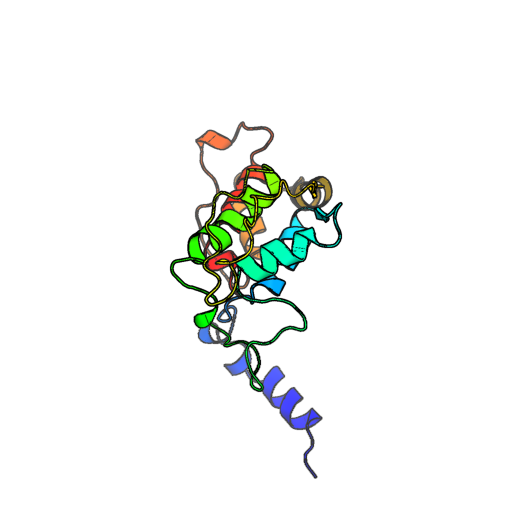-accessible surface area (backbone atoms only — not comparable to full-atom values): 11316 Å² total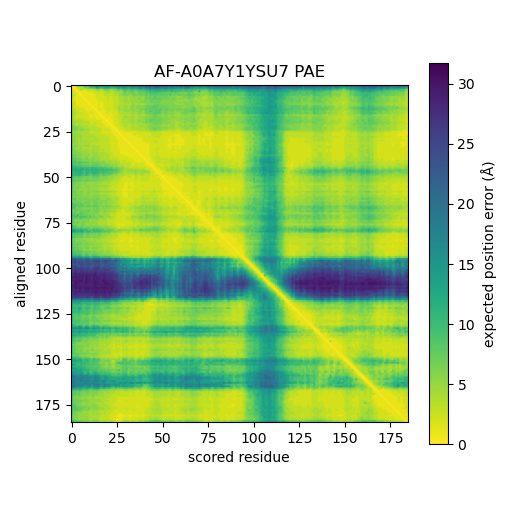; per-residue (Å²): 138,86,62,64,65,62,52,53,48,51,51,75,71,38,70,73,61,69,33,75,84,63,46,41,68,40,49,52,51,54,63,54,50,50,52,52,47,33,61,57,34,45,50,43,68,75,48,87,62,50,62,56,56,54,21,56,52,47,74,48,45,86,99,57,60,88,46,97,86,42,71,74,66,53,69,67,60,58,46,91,84,27,44,66,52,60,36,40,44,60,58,42,68,69,69,60,54,76,55,84,67,82,63,83,56,94,82,64,61,89,80,46,88,76,68,66,64,82,64,56,63,49,70,41,50,61,70,54,52,55,78,48,64,92,50,52,82,86,53,40,45,59,51,50,40,69,74,70,32,53,65,94,78,92,69,90,62,75,56,86,85,42,75,81,44,95,56,40,68,61,53,39,52,55,55,48,53,41,37,74,62,50,44,29,65